Protein AF-A0A9D2H2H4-F1 (afdb_monomer_lite)

Radius of gyration: 23.32 Å; chains: 1; bounding box: 45×37×88 Å

Structure (mmCIF, N/CA/C/O backbone):
data_AF-A0A9D2H2H4-F1
#
_entry.id   AF-A0A9D2H2H4-F1
#
loop_
_atom_site.group_PDB
_atom_site.id
_atom_site.type_symbol
_atom_site.label_atom_id
_atom_site.label_alt_id
_atom_site.label_comp_id
_atom_site.label_asym_id
_atom_site.label_entity_id
_atom_site.label_seq_id
_atom_site.pdbx_PDB_ins_code
_atom_site.Cartn_x
_atom_site.Cartn_y
_atom_site.Cartn_z
_atom_site.occupancy
_atom_site.B_iso_or_equiv
_atom_site.auth_seq_id
_atom_site.auth_comp_id
_atom_site.auth_asym_id
_atom_site.auth_atom_id
_atom_site.pdbx_PDB_model_num
ATOM 1 N N . MET A 1 1 ? 6.102 -5.062 -62.167 1.00 60.44 1 MET A N 1
ATOM 2 C CA . MET A 1 1 ? 6.592 -3.908 -61.374 1.00 60.44 1 MET A CA 1
ATOM 3 C C . MET A 1 1 ? 5.919 -3.774 -60.006 1.00 60.44 1 MET A C 1
ATOM 5 O O . MET A 1 1 ? 6.646 -3.851 -59.028 1.00 60.44 1 MET A O 1
ATOM 9 N N . ARG A 1 2 ? 4.578 -3.700 -59.881 1.00 57.62 2 ARG A N 1
ATOM 10 C CA . ARG A 1 2 ? 3.873 -3.646 -58.569 1.00 57.62 2 ARG A CA 1
ATOM 11 C C . ARG A 1 2 ? 4.333 -4.699 -57.542 1.00 57.62 2 ARG A C 1
ATOM 13 O O . ARG A 1 2 ? 4.629 -4.348 -56.410 1.00 57.62 2 ARG A O 1
ATOM 20 N N . LYS A 1 3 ? 4.479 -5.969 -57.949 1.00 67.25 3 LYS A N 1
ATOM 21 C CA . LYS A 1 3 ? 4.964 -7.059 -57.071 1.00 67.25 3 LYS A CA 1
ATOM 22 C C . LYS A 1 3 ? 6.380 -6.845 -56.510 1.00 67.25 3 LYS A C 1
ATOM 24 O O . LYS A 1 3 ? 6.666 -7.346 -55.433 1.00 67.25 3 LYS A O 1
ATOM 29 N N . ILE A 1 4 ? 7.257 -6.148 -57.234 1.00 73.56 4 ILE A N 1
ATOM 30 C CA . ILE A 1 4 ? 8.638 -5.892 -56.791 1.00 73.56 4 ILE A CA 1
ATOM 31 C C . ILE A 1 4 ? 8.643 -4.732 -55.794 1.00 73.56 4 ILE A C 1
ATOM 33 O O . ILE A 1 4 ? 9.222 -4.864 -54.726 1.00 73.56 4 ILE A O 1
ATOM 37 N N . VAL A 1 5 ? 7.902 -3.658 -56.091 1.00 76.06 5 VAL A N 1
ATOM 38 C CA . VAL A 1 5 ? 7.749 -2.503 -55.191 1.00 76.06 5 VAL A CA 1
ATOM 39 C C . VAL A 1 5 ? 7.161 -2.925 -53.841 1.00 76.06 5 VAL A C 1
ATOM 41 O O . VAL A 1 5 ? 7.719 -2.578 -52.808 1.00 76.06 5 VAL A O 1
ATOM 44 N N . PHE A 1 6 ? 6.105 -3.748 -53.834 1.00 76.44 6 PHE A N 1
ATOM 45 C CA . PHE A 1 6 ? 5.544 -4.275 -52.584 1.00 76.44 6 PHE A CA 1
ATOM 46 C C . PHE A 1 6 ? 6.555 -5.120 -51.796 1.00 76.44 6 PHE A C 1
ATOM 48 O O . PHE A 1 6 ? 6.683 -4.927 -50.593 1.00 76.44 6 PHE A O 1
ATOM 55 N N . LYS A 1 7 ? 7.320 -6.006 -52.453 1.00 78.44 7 LYS A N 1
ATOM 56 C CA . LYS A 1 7 ? 8.355 -6.807 -51.774 1.00 78.44 7 LYS A CA 1
ATOM 57 C C . LYS A 1 7 ? 9.426 -5.933 -51.123 1.00 78.44 7 LYS A C 1
ATOM 59 O O . LYS A 1 7 ? 9.784 -6.185 -49.980 1.00 78.44 7 LYS A O 1
ATOM 64 N N . THR A 1 8 ? 9.906 -4.907 -51.821 1.00 82.81 8 THR A N 1
ATOM 65 C CA . THR A 1 8 ? 10.908 -3.988 -51.270 1.00 82.81 8 THR A CA 1
ATOM 66 C C . THR A 1 8 ? 10.349 -3.193 -50.092 1.00 82.81 8 THR A C 1
ATOM 68 O O . THR A 1 8 ? 11.018 -3.113 -49.072 1.00 82.81 8 THR A O 1
ATOM 71 N N . ILE A 1 9 ? 9.112 -2.684 -50.176 1.00 85.50 9 ILE A N 1
ATOM 72 C CA . ILE A 1 9 ? 8.464 -1.967 -49.062 1.00 85.50 9 ILE A CA 1
ATOM 73 C C . ILE A 1 9 ? 8.356 -2.861 -47.822 1.00 85.50 9 ILE A C 1
ATOM 75 O O . ILE A 1 9 ? 8.724 -2.425 -46.737 1.00 85.50 9 ILE A O 1
ATOM 79 N N . PHE A 1 10 ? 7.908 -4.113 -47.970 1.00 85.44 10 PHE A N 1
ATOM 80 C CA . PHE A 1 10 ? 7.795 -5.037 -46.837 1.00 85.44 10 PHE A CA 1
ATOM 81 C C . PHE A 1 10 ? 9.153 -5.400 -46.227 1.00 85.44 10 PHE A C 1
ATOM 83 O O . PHE A 1 10 ? 9.262 -5.473 -45.007 1.00 85.44 10 PHE A O 1
ATOM 90 N N . ILE A 1 11 ? 10.192 -5.588 -47.048 1.00 89.06 11 ILE A N 1
ATOM 91 C CA . ILE A 1 11 ? 11.549 -5.855 -46.549 1.00 89.06 11 ILE A CA 1
ATOM 92 C C . ILE A 1 11 ? 12.084 -4.639 -45.789 1.00 89.06 11 ILE A C 1
ATOM 94 O O . ILE A 1 11 ? 12.562 -4.789 -44.669 1.00 89.06 11 ILE A O 1
ATOM 98 N N . THR A 1 12 ? 11.970 -3.436 -46.357 1.00 88.56 12 THR A N 1
ATOM 99 C CA . THR A 1 12 ? 12.438 -2.209 -45.703 1.00 88.56 12 THR A CA 1
ATOM 100 C C . THR A 1 12 ? 11.675 -1.945 -44.408 1.00 88.56 12 THR A C 1
ATOM 102 O O . THR A 1 12 ? 12.303 -1.652 -43.396 1.00 88.56 12 THR A O 1
ATOM 105 N N . LEU A 1 13 ? 10.348 -2.111 -44.401 1.00 89.25 13 LEU A N 1
ATOM 106 C CA . LEU A 1 13 ? 9.536 -1.991 -43.189 1.00 89.25 13 LEU A CA 1
ATOM 107 C C . LEU A 1 13 ? 9.970 -3.011 -42.130 1.00 89.25 13 LEU A C 1
ATOM 109 O O . LEU A 1 13 ? 10.136 -2.642 -40.974 1.00 89.25 13 LEU A O 1
ATOM 113 N N . GLY A 1 14 ? 10.211 -4.264 -42.526 1.00 90.94 14 GLY A N 1
ATOM 114 C CA . GLY A 1 14 ? 10.696 -5.307 -41.624 1.00 90.94 14 GLY A CA 1
ATOM 115 C C . GLY A 1 14 ? 12.047 -4.963 -40.995 1.00 90.94 14 GLY A C 1
ATOM 116 O O . GLY A 1 14 ? 12.197 -5.068 -39.783 1.00 90.94 14 GLY A O 1
ATOM 117 N N . VAL A 1 15 ? 13.012 -4.488 -41.789 1.00 91.94 15 VAL A N 1
ATOM 118 C CA . VAL A 1 15 ? 14.329 -4.064 -41.278 1.00 91.94 15 VAL A CA 1
ATOM 119 C C . VAL A 1 15 ? 14.199 -2.874 -40.328 1.00 91.94 15 VAL A C 1
ATOM 121 O O . VAL A 1 15 ? 14.802 -2.886 -39.259 1.00 91.94 15 VAL A O 1
ATOM 124 N N . VAL A 1 16 ? 13.393 -1.867 -40.679 1.00 92.69 16 VAL A N 1
ATOM 125 C CA . VAL A 1 16 ? 13.149 -0.700 -39.815 1.00 92.69 16 VAL A CA 1
ATOM 126 C C . VAL A 1 16 ? 12.517 -1.126 -38.494 1.00 92.69 16 VAL A C 1
ATOM 128 O O . VAL A 1 16 ? 12.940 -0.658 -37.443 1.00 92.69 16 VAL A O 1
ATOM 131 N N . LEU A 1 17 ? 11.554 -2.043 -38.533 1.00 92.12 17 LEU A N 1
ATOM 132 C CA . LEU A 1 17 ? 10.874 -2.538 -37.342 1.00 92.12 17 LEU A CA 1
ATOM 133 C C . LEU A 1 17 ? 11.838 -3.329 -36.442 1.00 92.12 17 LEU A C 1
ATOM 135 O O . LEU A 1 17 ? 11.869 -3.097 -35.238 1.00 92.12 17 LEU A O 1
ATOM 139 N N . ILE A 1 18 ? 12.697 -4.179 -37.015 1.00 92.81 18 ILE A N 1
ATOM 140 C CA . ILE A 1 18 ? 13.748 -4.890 -36.264 1.00 92.81 18 ILE A CA 1
ATOM 141 C C . ILE A 1 18 ? 14.719 -3.903 -35.607 1.00 92.81 18 ILE A C 1
ATOM 143 O O . ILE A 1 18 ? 15.052 -4.063 -34.433 1.00 92.81 18 ILE A O 1
ATOM 147 N N . LEU A 1 19 ? 15.167 -2.878 -36.337 1.00 91.19 19 LEU A N 1
ATOM 148 C CA . LEU A 1 19 ? 16.062 -1.855 -35.794 1.00 91.19 19 LEU A CA 1
ATOM 149 C C . LEU A 1 19 ? 15.386 -1.044 -34.686 1.00 91.19 19 LEU A C 1
ATOM 151 O O . LEU A 1 19 ? 16.018 -0.782 -33.668 1.00 91.19 19 LEU A O 1
ATOM 155 N N . ALA A 1 20 ? 14.108 -0.698 -34.851 1.00 89.88 20 ALA A N 1
ATOM 156 C CA . ALA A 1 20 ? 13.334 0.015 -33.842 1.00 89.88 20 ALA A CA 1
ATOM 157 C C . ALA A 1 20 ? 13.177 -0.813 -32.558 1.00 89.88 20 ALA A C 1
ATOM 159 O O . ALA A 1 20 ? 13.456 -0.301 -31.478 1.00 89.88 20 ALA A O 1
ATOM 160 N N . ILE A 1 21 ? 12.823 -2.099 -32.665 1.00 89.88 21 ILE A N 1
ATOM 161 C CA . ILE A 1 21 ? 12.737 -3.007 -31.507 1.00 89.88 21 ILE A CA 1
ATOM 162 C C . ILE A 1 21 ? 14.107 -3.166 -30.841 1.00 89.88 21 ILE A C 1
ATOM 164 O O . ILE A 1 21 ? 14.205 -3.148 -29.618 1.00 89.88 21 ILE A O 1
ATOM 168 N N . SER A 1 22 ? 15.173 -3.286 -31.633 1.00 90.12 22 SER A N 1
ATOM 169 C CA . SER A 1 22 ? 16.535 -3.432 -31.107 1.00 90.12 22 SER A CA 1
ATOM 170 C C . SER A 1 22 ? 16.981 -2.178 -30.349 1.00 90.12 22 SER A C 1
ATOM 172 O O . SER A 1 22 ? 17.514 -2.279 -29.248 1.00 90.12 22 SER A O 1
ATOM 174 N N . ALA A 1 23 ? 16.723 -0.990 -30.906 1.00 88.25 23 ALA A N 1
ATOM 175 C CA . ALA A 1 23 ? 17.001 0.282 -30.247 1.00 88.25 23 ALA A CA 1
ATOM 176 C C . ALA A 1 23 ? 16.170 0.447 -28.967 1.00 88.25 23 ALA A C 1
ATOM 178 O O . ALA A 1 23 ? 16.717 0.840 -27.940 1.00 88.25 23 ALA A O 1
ATOM 179 N N . PHE A 1 24 ? 14.883 0.089 -29.009 1.00 87.12 24 PHE A N 1
ATOM 180 C CA . PHE A 1 24 ? 14.009 0.092 -27.839 1.00 87.12 24 PHE A CA 1
ATOM 181 C C . PHE A 1 24 ? 14.556 -0.822 -26.739 1.00 87.12 24 PHE A C 1
ATOM 183 O O . PHE A 1 24 ? 14.700 -0.383 -25.603 1.00 87.12 24 PHE A O 1
ATOM 190 N N . GLY A 1 25 ? 14.949 -2.054 -27.077 1.00 87.06 25 GLY A N 1
ATOM 191 C CA . GLY A 1 25 ? 15.547 -2.991 -26.126 1.00 87.06 25 GLY A CA 1
ATOM 192 C C . GLY A 1 25 ? 16.827 -2.448 -25.489 1.00 87.06 25 GLY A C 1
ATOM 193 O O . GLY A 1 25 ? 16.971 -2.490 -24.274 1.00 87.06 25 GLY A O 1
ATOM 194 N N . ILE A 1 26 ? 17.732 -1.862 -26.280 1.00 89.00 26 ILE A N 1
ATOM 195 C CA . ILE A 1 26 ? 18.964 -1.256 -25.749 1.00 89.00 26 ILE A CA 1
ATOM 196 C C . ILE A 1 26 ? 18.644 -0.092 -24.802 1.00 89.00 26 ILE A C 1
ATOM 198 O O . ILE A 1 26 ? 19.223 -0.016 -23.721 1.00 89.00 26 ILE A O 1
ATOM 202 N N . LEU A 1 27 ? 17.723 0.799 -25.181 1.00 86.75 27 LEU A N 1
ATOM 203 C CA . LEU A 1 27 ? 17.331 1.945 -24.353 1.00 86.75 27 LEU A CA 1
ATOM 204 C C . LEU A 1 27 ? 16.636 1.521 -23.056 1.00 86.75 27 LEU A C 1
ATOM 206 O O . LEU A 1 27 ? 16.878 2.141 -22.024 1.00 86.75 27 LEU A O 1
ATOM 210 N N . SER A 1 28 ? 15.855 0.440 -23.101 1.00 84.81 28 SER A N 1
ATOM 211 C CA . SER A 1 28 ? 15.201 -0.167 -21.932 1.00 84.81 28 SER A CA 1
ATOM 212 C C . SER A 1 28 ? 16.210 -0.492 -20.832 1.00 84.81 28 SER A C 1
ATOM 214 O O . SER A 1 28 ? 15.992 -0.146 -19.678 1.00 84.81 28 SER A O 1
ATOM 216 N N . PHE A 1 29 ? 17.356 -1.070 -21.202 1.00 83.50 29 PHE A N 1
ATOM 217 C CA . PHE A 1 29 ? 18.419 -1.402 -20.250 1.00 83.50 29 PHE A CA 1
ATOM 218 C C . PHE A 1 29 ? 19.354 -0.230 -19.936 1.00 83.50 29 PHE A C 1
ATOM 220 O O . PHE A 1 29 ? 19.800 -0.078 -18.802 1.00 83.50 29 PHE A O 1
ATOM 227 N N . ALA A 1 30 ? 19.709 0.578 -20.938 1.00 88.94 30 ALA A N 1
ATOM 228 C CA . ALA A 1 30 ? 20.746 1.598 -20.794 1.00 88.94 30 ALA A CA 1
ATOM 229 C C . ALA A 1 30 ? 20.239 2.906 -20.167 1.00 88.94 30 ALA A C 1
ATOM 231 O O . ALA A 1 30 ? 21.038 3.664 -19.618 1.00 88.94 30 ALA A O 1
ATOM 232 N N . ALA A 1 31 ? 18.941 3.196 -20.276 1.00 91.94 31 ALA A N 1
ATOM 233 C CA . ALA A 1 31 ? 18.353 4.454 -19.830 1.00 91.94 31 ALA A CA 1
ATOM 234 C C . ALA A 1 31 ? 16.932 4.271 -19.250 1.00 91.94 31 ALA A C 1
ATOM 236 O O . ALA A 1 31 ? 15.990 4.891 -19.757 1.00 91.94 31 ALA A O 1
ATOM 237 N N . PRO A 1 32 ? 16.756 3.477 -18.173 1.00 92.06 32 PRO A N 1
ATOM 238 C CA . PRO A 1 32 ? 15.435 3.213 -17.601 1.00 92.06 32 PRO A CA 1
ATOM 239 C C . PRO A 1 32 ? 14.715 4.497 -17.166 1.00 92.06 32 PRO A C 1
ATOM 241 O O . PRO A 1 32 ? 13.538 4.653 -17.474 1.00 92.06 32 PRO A O 1
ATOM 244 N N . LYS A 1 33 ? 15.420 5.502 -16.620 1.00 92.81 33 LYS A N 1
ATOM 245 C CA . LYS A 1 33 ? 14.841 6.837 -16.364 1.00 92.81 33 LYS A CA 1
ATOM 246 C C . LYS A 1 33 ? 14.189 7.484 -17.596 1.00 92.81 33 LYS A C 1
ATOM 248 O O . LYS A 1 33 ? 13.096 8.034 -17.501 1.00 92.81 33 LYS A O 1
ATOM 253 N N . ALA A 1 34 ? 14.849 7.443 -18.756 1.00 92.50 34 ALA A N 1
ATOM 254 C CA . ALA A 1 34 ? 14.299 8.031 -19.980 1.00 92.50 34 ALA A CA 1
ATOM 255 C C . ALA A 1 34 ? 13.078 7.242 -20.473 1.00 92.50 34 ALA A C 1
ATOM 257 O O . ALA A 1 34 ? 12.105 7.828 -20.946 1.00 92.50 34 ALA A O 1
ATOM 258 N N . MET A 1 35 ? 13.120 5.919 -20.322 1.00 93.25 35 MET A N 1
ATOM 259 C CA . MET A 1 35 ? 12.029 5.024 -20.693 1.00 93.25 35 MET A CA 1
ATOM 260 C C . MET A 1 35 ? 10.817 5.167 -19.774 1.00 93.25 35 MET A C 1
ATOM 262 O O . MET A 1 35 ? 9.694 5.156 -20.271 1.00 93.25 35 MET A O 1
ATOM 266 N N . MET A 1 36 ? 11.026 5.400 -18.478 1.00 94.38 36 MET A N 1
ATOM 267 C CA . MET A 1 36 ? 9.979 5.755 -17.519 1.00 94.38 36 MET A CA 1
ATOM 268 C C . MET A 1 36 ? 9.226 7.009 -17.983 1.00 94.38 36 MET A C 1
ATOM 270 O O . MET A 1 36 ? 8.017 6.963 -18.191 1.00 94.38 36 MET A O 1
ATOM 274 N N . SER A 1 37 ? 9.931 8.118 -18.241 1.00 92.81 37 SER A N 1
ATOM 275 C CA . SER A 1 37 ? 9.287 9.353 -18.717 1.00 92.81 37 SER A CA 1
ATOM 276 C C . SER A 1 37 ? 8.605 9.176 -20.074 1.00 92.81 37 SER A C 1
ATOM 278 O O . SER A 1 37 ? 7.510 9.691 -20.288 1.00 92.81 37 SER A O 1
ATOM 280 N N . PHE A 1 38 ? 9.227 8.434 -20.993 1.00 92.69 38 PHE A N 1
ATOM 281 C CA . PHE A 1 38 ? 8.650 8.163 -22.306 1.00 92.69 38 PHE A CA 1
ATOM 282 C C . PHE A 1 38 ? 7.350 7.359 -22.206 1.00 92.69 38 PHE A C 1
ATOM 284 O O . PHE A 1 38 ? 6.344 7.742 -22.794 1.00 92.69 38 PHE A O 1
ATOM 291 N N . THR A 1 39 ? 7.343 6.271 -21.440 1.00 93.06 39 THR A N 1
ATOM 292 C CA . THR A 1 39 ? 6.159 5.412 -21.283 1.00 93.06 39 THR A CA 1
ATOM 293 C C . THR A 1 39 ? 5.040 6.111 -20.520 1.00 93.06 39 THR A C 1
ATOM 295 O O . THR A 1 39 ? 3.896 6.042 -20.961 1.00 93.06 39 THR A O 1
ATOM 298 N N . SER A 1 40 ? 5.366 6.894 -19.490 1.00 92.00 40 SER A N 1
ATOM 299 C CA . SER A 1 40 ? 4.391 7.757 -18.812 1.00 92.00 40 SER A CA 1
ATOM 300 C C . SER A 1 40 ? 3.778 8.786 -19.773 1.00 92.00 40 SER A C 1
ATOM 302 O O . SER A 1 40 ? 2.564 8.945 -19.811 1.00 92.00 40 SER A O 1
ATOM 304 N N . SER A 1 41 ? 4.571 9.402 -20.662 1.00 94.06 41 SER A N 1
ATOM 305 C CA . SER A 1 41 ? 4.039 10.343 -21.668 1.00 94.06 41 SER A CA 1
ATOM 306 C C . SER A 1 41 ? 3.085 9.708 -22.691 1.00 94.06 41 SER A C 1
ATOM 308 O O . SER A 1 41 ? 2.335 10.414 -23.363 1.00 94.06 41 SER A O 1
ATOM 310 N N . LEU A 1 42 ? 3.122 8.379 -22.820 1.00 92.88 42 LEU A N 1
ATOM 311 C CA . LEU A 1 42 ? 2.230 7.600 -23.676 1.00 92.88 42 LEU A CA 1
ATOM 312 C C . LEU A 1 42 ? 1.003 7.057 -22.924 1.00 92.88 42 LEU A C 1
ATOM 314 O O . LEU A 1 42 ? 0.204 6.357 -23.544 1.00 92.88 42 LEU A O 1
ATOM 318 N N . GLY A 1 43 ? 0.859 7.348 -21.625 1.00 92.12 43 GLY A N 1
ATOM 319 C CA . GLY A 1 43 ? -0.181 6.776 -20.762 1.00 92.12 43 GLY A CA 1
ATOM 320 C C . GLY A 1 43 ? 0.006 5.279 -20.500 1.00 92.12 43 GLY A C 1
ATOM 321 O O . GLY A 1 43 ? -0.967 4.551 -20.343 1.00 92.12 43 GLY A O 1
ATOM 322 N N . LEU A 1 44 ? 1.249 4.787 -20.550 1.00 92.75 44 LEU A N 1
ATOM 323 C CA . LEU A 1 44 ? 1.595 3.393 -20.264 1.00 92.75 44 LEU A CA 1
ATOM 324 C C . LEU A 1 44 ? 2.115 3.277 -18.828 1.00 92.75 44 LEU A C 1
ATOM 326 O O . LEU A 1 44 ? 3.288 2.949 -18.613 1.00 92.75 44 LEU A O 1
ATOM 330 N N . ASP A 1 45 ? 1.256 3.579 -17.856 1.00 92.94 45 ASP A N 1
ATOM 331 C CA . ASP A 1 45 ? 1.656 3.781 -16.462 1.00 92.94 45 ASP A CA 1
ATOM 332 C C . ASP A 1 45 ? 2.259 2.524 -15.838 1.00 92.94 45 ASP A C 1
ATOM 334 O O . ASP A 1 45 ? 3.388 2.589 -15.350 1.00 92.94 45 ASP A O 1
ATOM 338 N N . ALA A 1 46 ? 1.638 1.351 -16.001 1.00 93.06 46 ALA A N 1
ATOM 339 C CA . ALA A 1 46 ? 2.207 0.079 -15.541 1.00 93.06 46 ALA A CA 1
ATOM 340 C C . ALA A 1 46 ? 3.654 -0.163 -16.027 1.00 93.06 46 ALA A C 1
ATOM 342 O O . ALA A 1 46 ? 4.505 -0.610 -15.255 1.00 93.06 46 ALA A O 1
ATOM 343 N N . ILE A 1 47 ? 3.956 0.159 -17.292 1.00 93.62 47 ILE A N 1
ATOM 344 C CA . ILE A 1 47 ? 5.307 0.001 -17.859 1.00 93.62 47 ILE A CA 1
ATOM 345 C C . ILE A 1 47 ? 6.247 1.090 -17.318 1.00 93.62 47 ILE A C 1
ATOM 347 O O . ILE A 1 47 ? 7.415 0.816 -17.039 1.00 93.62 47 ILE A O 1
ATOM 351 N N . SER A 1 48 ? 5.753 2.318 -17.142 1.00 95.94 48 SER A N 1
ATOM 352 C CA . SER A 1 48 ? 6.501 3.397 -16.488 1.00 95.94 48 SER A CA 1
ATOM 353 C C . SER A 1 48 ? 6.912 3.007 -15.067 1.00 95.94 48 SER A C 1
ATOM 355 O O . SER A 1 48 ? 8.070 3.207 -14.704 1.00 95.94 48 SER A O 1
ATOM 357 N N . GLY A 1 49 ? 6.017 2.389 -14.291 1.00 95.75 49 GLY A N 1
ATOM 358 C CA . GLY A 1 49 ? 6.323 1.857 -12.960 1.00 95.75 49 GLY A CA 1
ATOM 359 C C . GLY A 1 49 ? 7.423 0.792 -12.985 1.00 95.75 49 GLY A C 1
ATOM 360 O O . GLY A 1 49 ? 8.344 0.839 -12.174 1.00 95.75 49 GLY A O 1
ATOM 361 N N . ASP A 1 50 ? 7.404 -0.116 -13.965 1.00 96.44 50 ASP A N 1
ATOM 362 C CA . ASP A 1 50 ? 8.458 -1.129 -14.121 1.00 96.44 50 ASP A CA 1
ATOM 363 C C . ASP A 1 50 ? 9.823 -0.510 -14.481 1.00 96.44 50 ASP A C 1
ATOM 365 O O . ASP A 1 50 ? 10.865 -0.986 -14.021 1.00 96.44 50 ASP A O 1
ATOM 369 N N . TYR A 1 51 ? 9.851 0.567 -15.274 1.00 97.00 51 TYR A N 1
ATOM 370 C CA . TYR A 1 51 ? 11.089 1.308 -15.543 1.00 97.00 51 TYR A CA 1
ATOM 371 C C . TYR A 1 51 ? 11.562 2.141 -14.353 1.00 97.00 51 TYR A C 1
ATOM 373 O O . TYR A 1 51 ? 12.772 2.260 -14.160 1.00 97.00 51 TYR A O 1
ATOM 381 N N . ALA A 1 52 ? 10.646 2.686 -13.550 1.00 97.31 52 ALA A N 1
ATOM 382 C CA . ALA A 1 52 ? 10.988 3.326 -12.284 1.00 97.31 52 ALA A CA 1
ATOM 383 C C . ALA A 1 52 ? 11.668 2.311 -11.353 1.00 97.31 52 ALA A C 1
ATOM 385 O O . ALA A 1 52 ? 12.766 2.565 -10.867 1.00 97.31 52 ALA A O 1
ATOM 386 N N . TYR A 1 53 ? 11.111 1.103 -11.225 1.00 97.62 53 TYR A N 1
ATOM 387 C CA . TYR A 1 53 ? 11.723 0.047 -10.420 1.00 97.62 53 TYR A CA 1
ATOM 388 C C . TYR A 1 53 ? 13.117 -0.354 -10.933 1.00 97.62 53 TYR A C 1
ATOM 390 O O . TYR A 1 53 ? 14.065 -0.476 -10.160 1.00 97.62 53 TYR A O 1
ATOM 398 N N . GLN A 1 54 ? 13.293 -0.488 -12.252 1.00 96.25 54 GLN A N 1
ATOM 399 C CA . GLN A 1 54 ? 14.615 -0.743 -12.842 1.00 96.25 54 GLN A CA 1
ATOM 400 C C . GLN A 1 54 ? 15.613 0.390 -12.580 1.00 96.25 54 GLN A C 1
ATOM 402 O O . GLN A 1 54 ? 16.791 0.128 -12.330 1.00 96.25 54 GLN A O 1
ATOM 407 N N . GLU A 1 55 ? 15.165 1.644 -12.646 1.00 97.06 55 GLU A N 1
ATOM 408 C CA . GLU A 1 55 ? 16.003 2.797 -12.327 1.00 97.06 55 GLU A CA 1
ATOM 409 C C . GLU A 1 55 ? 16.394 2.796 -10.848 1.00 97.06 55 GLU A C 1
ATOM 411 O O . GLU A 1 55 ? 17.576 2.971 -10.567 1.00 97.06 55 GLU A O 1
ATOM 416 N N . TYR A 1 56 ? 15.468 2.499 -9.930 1.00 97.25 56 TYR A N 1
ATOM 417 C CA . TYR A 1 56 ? 15.773 2.304 -8.512 1.00 97.25 56 TYR A CA 1
ATOM 418 C C . TYR A 1 56 ? 16.845 1.227 -8.311 1.00 97.25 56 TYR A C 1
ATOM 420 O O . TYR A 1 56 ? 17.880 1.488 -7.705 1.00 97.25 56 TYR A O 1
ATOM 428 N N . ARG A 1 57 ? 16.675 0.040 -8.902 1.00 95.38 57 ARG A N 1
ATOM 429 C CA . ARG A 1 57 ? 17.656 -1.058 -8.802 1.00 95.38 57 ARG A CA 1
ATOM 430 C C . ARG A 1 57 ? 19.039 -0.676 -9.342 1.00 95.38 57 ARG A C 1
ATOM 432 O O . ARG A 1 57 ? 20.039 -1.289 -8.969 1.00 95.38 57 ARG A O 1
ATOM 439 N N . ARG A 1 58 ? 19.109 0.318 -10.234 1.00 94.06 58 ARG A N 1
ATOM 440 C CA . ARG A 1 58 ? 20.350 0.841 -10.820 1.00 94.06 58 ARG A CA 1
ATOM 441 C C . ARG A 1 58 ? 20.982 1.958 -9.985 1.00 94.06 58 ARG A C 1
ATOM 443 O O . ARG A 1 58 ? 22.208 2.031 -9.929 1.00 94.06 58 ARG A O 1
ATOM 450 N N . SER A 1 59 ? 20.183 2.862 -9.425 1.00 95.12 59 SER A N 1
ATOM 451 C CA . SER A 1 59 ? 20.644 4.093 -8.766 1.00 95.12 59 SER A CA 1
ATOM 452 C C . SER A 1 59 ? 20.636 4.017 -7.237 1.00 95.12 59 SER A C 1
ATOM 454 O O . SER A 1 59 ? 21.419 4.720 -6.603 1.00 95.12 59 SER A O 1
ATOM 456 N N . GLY A 1 60 ? 19.780 3.173 -6.660 1.00 95.00 60 GLY A N 1
ATOM 457 C CA . GLY A 1 60 ? 19.457 3.124 -5.233 1.00 95.00 60 GLY A CA 1
ATOM 458 C C . GLY A 1 60 ? 18.550 4.264 -4.758 1.00 95.00 60 GLY A C 1
ATOM 459 O O . GLY A 1 60 ? 18.355 4.414 -3.556 1.00 95.00 60 GLY A O 1
ATOM 460 N N . ASP A 1 61 ? 18.026 5.086 -5.668 1.00 96.31 61 ASP A N 1
ATOM 461 C CA . ASP A 1 61 ? 17.267 6.290 -5.327 1.00 96.31 61 ASP A CA 1
ATOM 462 C C . ASP A 1 61 ? 15.797 5.962 -5.010 1.00 96.31 61 ASP A C 1
ATOM 464 O O . ASP A 1 61 ? 15.032 5.537 -5.883 1.00 96.31 61 ASP A O 1
ATOM 468 N N . ILE A 1 62 ? 15.433 6.152 -3.737 1.00 97.50 62 ILE A N 1
ATOM 469 C CA . ILE A 1 62 ? 14.144 5.775 -3.146 1.00 97.50 62 ILE A CA 1
ATOM 470 C C . ILE A 1 62 ? 12.948 6.455 -3.824 1.00 97.50 62 ILE A C 1
ATOM 472 O O . ILE A 1 62 ? 11.867 5.873 -3.844 1.00 97.50 62 ILE A O 1
ATOM 476 N N . GLU A 1 63 ? 13.134 7.622 -4.455 1.00 95.75 63 GLU A N 1
ATOM 477 C CA . GLU A 1 63 ? 12.073 8.299 -5.216 1.00 95.75 63 GLU A CA 1
ATOM 478 C C . GLU A 1 63 ? 11.514 7.403 -6.329 1.00 95.75 63 GLU A C 1
ATOM 480 O O . GLU A 1 63 ? 10.302 7.347 -6.550 1.00 95.75 63 GLU A O 1
ATOM 485 N N . TYR A 1 64 ? 12.380 6.657 -7.022 1.00 97.44 64 TYR A N 1
ATOM 486 C CA . TYR A 1 64 ? 11.923 5.745 -8.070 1.00 97.44 64 TYR A CA 1
ATOM 487 C C . TYR A 1 64 ? 11.256 4.494 -7.500 1.00 97.44 64 TYR A C 1
ATOM 489 O O . TYR A 1 64 ? 10.374 3.944 -8.158 1.00 97.44 64 TYR A O 1
ATOM 497 N N . LEU A 1 65 ? 11.649 4.050 -6.303 1.00 98.31 65 LEU A N 1
ATOM 498 C CA . LEU A 1 65 ? 11.007 2.920 -5.633 1.00 98.31 65 LEU A CA 1
ATOM 499 C C . LEU A 1 65 ? 9.596 3.288 -5.175 1.00 98.31 65 LEU A C 1
ATOM 501 O O . LEU A 1 65 ? 8.657 2.565 -5.495 1.00 98.31 65 LEU A O 1
ATOM 505 N N . ALA A 1 66 ? 9.445 4.438 -4.512 1.00 96.88 66 ALA A N 1
ATOM 506 C CA . ALA A 1 66 ? 8.152 4.970 -4.097 1.00 96.88 66 ALA A CA 1
ATOM 507 C C . ALA A 1 66 ? 7.205 5.113 -5.295 1.00 96.88 66 ALA A C 1
ATOM 509 O O . ALA A 1 66 ? 6.131 4.518 -5.303 1.00 96.88 66 ALA A O 1
ATOM 510 N N . ARG A 1 67 ? 7.663 5.759 -6.376 1.00 95.75 67 ARG A N 1
ATOM 511 C CA . ARG A 1 67 ? 6.891 5.872 -7.622 1.00 95.75 67 ARG A CA 1
ATOM 512 C C . ARG A 1 67 ? 6.516 4.508 -8.210 1.00 95.75 67 ARG A C 1
ATOM 514 O O . ARG A 1 67 ? 5.409 4.329 -8.711 1.00 95.75 67 ARG A O 1
ATOM 521 N N . ALA A 1 68 ? 7.446 3.553 -8.224 1.00 97.69 68 ALA A N 1
ATOM 522 C CA . ALA A 1 68 ? 7.192 2.225 -8.776 1.00 97.69 68 ALA A CA 1
ATOM 523 C C . ALA A 1 68 ? 6.160 1.437 -7.960 1.00 97.69 68 ALA A C 1
ATOM 525 O O . ALA A 1 68 ? 5.391 0.667 -8.543 1.00 97.69 68 ALA A O 1
ATOM 526 N N . PHE A 1 69 ? 6.176 1.608 -6.639 1.00 98.19 69 PHE A N 1
ATOM 527 C CA . PHE A 1 69 ? 5.196 1.055 -5.715 1.00 98.19 69 PHE A CA 1
ATOM 528 C C . PHE A 1 69 ? 3.814 1.676 -5.943 1.00 98.19 69 PHE A C 1
ATOM 530 O O . PHE A 1 69 ? 2.873 0.941 -6.232 1.00 98.19 69 PHE A O 1
ATOM 537 N N . GLU A 1 70 ? 3.702 3.005 -5.912 1.00 95.88 70 GLU A N 1
ATOM 538 C CA . GLU A 1 70 ? 2.427 3.714 -6.086 1.00 95.88 70 GLU A CA 1
ATOM 539 C C . GLU A 1 70 ? 1.754 3.350 -7.409 1.00 95.88 70 GLU A C 1
ATOM 541 O O . GLU A 1 70 ? 0.586 2.973 -7.435 1.00 95.88 70 GLU A O 1
ATOM 546 N N . ILE A 1 71 ? 2.509 3.370 -8.513 1.00 96.19 71 ILE A N 1
ATOM 547 C CA . ILE A 1 71 ? 1.986 2.973 -9.825 1.00 96.19 71 ILE A CA 1
ATOM 548 C C . ILE A 1 71 ? 1.496 1.522 -9.803 1.00 96.19 71 ILE A C 1
ATOM 550 O O . ILE A 1 71 ? 0.454 1.222 -10.376 1.00 96.19 71 ILE A O 1
ATOM 554 N N . ALA A 1 72 ? 2.228 0.600 -9.170 1.00 97.69 72 ALA A N 1
ATOM 555 C CA . ALA A 1 72 ? 1.788 -0.791 -9.094 1.00 97.69 72 ALA A CA 1
ATOM 556 C C . ALA A 1 72 ? 0.495 -0.939 -8.279 1.00 97.69 72 ALA A C 1
ATOM 558 O O . ALA A 1 72 ? -0.374 -1.713 -8.681 1.00 97.69 72 ALA A O 1
ATOM 559 N N . ALA A 1 73 ? 0.362 -0.187 -7.183 1.00 96.31 73 ALA A N 1
ATOM 560 C CA . ALA A 1 73 ? -0.839 -0.172 -6.358 1.00 96.31 73 ALA A CA 1
ATOM 561 C C . ALA A 1 73 ? -2.046 0.378 -7.138 1.00 96.31 73 ALA A C 1
ATOM 563 O O . ALA A 1 73 ? -3.085 -0.276 -7.189 1.00 96.31 73 ALA A O 1
ATOM 564 N N . PHE A 1 74 ? -1.892 1.515 -7.825 1.00 94.12 74 PHE A N 1
ATOM 565 C CA . PHE A 1 74 ? -2.964 2.128 -8.620 1.00 94.12 74 PHE A CA 1
ATOM 566 C C . PHE A 1 74 ? -3.384 1.295 -9.836 1.00 94.12 74 PHE A C 1
ATOM 568 O O . PHE A 1 74 ? -4.562 1.251 -10.180 1.00 94.12 74 PHE A O 1
ATOM 575 N N . GLU A 1 75 ? -2.445 0.587 -10.463 1.00 95.00 75 GLU A N 1
ATOM 576 C CA . GLU A 1 75 ? -2.727 -0.318 -11.585 1.00 95.00 75 GLU A CA 1
ATOM 577 C C . GLU A 1 75 ? -3.287 -1.683 -11.132 1.00 95.00 75 GLU A C 1
ATOM 579 O O . GLU A 1 75 ? -3.500 -2.568 -11.964 1.00 95.00 75 GLU A O 1
ATOM 584 N N . GLY A 1 76 ? -3.493 -1.896 -9.824 1.00 93.94 76 GLY A N 1
ATOM 585 C CA . GLY A 1 76 ? -4.019 -3.149 -9.272 1.00 93.94 76 GLY A CA 1
ATOM 586 C C . GLY A 1 76 ? -3.079 -4.348 -9.440 1.00 93.94 76 GLY A C 1
ATOM 587 O O . GLY A 1 76 ? -3.526 -5.493 -9.509 1.00 93.94 76 GLY A O 1
ATOM 588 N N . ARG A 1 77 ? -1.765 -4.113 -9.550 1.00 97.12 77 ARG A N 1
ATOM 589 C CA . ARG A 1 77 ? -0.740 -5.159 -9.699 1.00 97.12 77 ARG A CA 1
ATOM 590 C C . ARG A 1 77 ? -0.229 -5.597 -8.327 1.00 97.12 77 ARG A C 1
ATOM 592 O O . ARG A 1 77 ? 0.929 -5.337 -8.003 1.00 97.12 77 ARG A O 1
ATOM 599 N N . SER A 1 78 ? -1.084 -6.259 -7.548 1.00 96.88 78 SER A N 1
ATOM 600 C CA . SER A 1 78 ? -0.847 -6.571 -6.129 1.00 96.88 78 SER A CA 1
ATOM 601 C C . SER A 1 78 ? 0.503 -7.232 -5.844 1.00 96.88 78 SER A C 1
ATOM 603 O O . SER A 1 78 ? 1.210 -6.744 -4.974 1.00 96.88 78 SER A O 1
ATOM 605 N N . ASP A 1 79 ? 0.923 -8.233 -6.628 1.00 97.81 79 ASP A N 1
ATOM 606 C CA . ASP A 1 79 ? 2.235 -8.889 -6.458 1.00 97.81 79 ASP A CA 1
ATOM 607 C C . ASP A 1 79 ? 3.400 -7.892 -6.532 1.00 97.81 79 ASP A C 1
ATOM 609 O O . ASP A 1 79 ? 4.276 -7.856 -5.671 1.00 97.81 79 ASP A O 1
ATOM 613 N N . ALA A 1 80 ? 3.391 -7.036 -7.559 1.00 98.12 80 ALA A N 1
ATOM 614 C CA . ALA A 1 80 ? 4.439 -6.043 -7.758 1.00 98.12 80 ALA A CA 1
ATOM 615 C C . ALA A 1 80 ? 4.351 -4.909 -6.729 1.00 98.12 80 ALA A C 1
ATOM 617 O O . ALA A 1 80 ? 5.377 -4.351 -6.349 1.00 98.12 80 ALA A O 1
ATOM 618 N N . ALA A 1 81 ? 3.142 -4.540 -6.305 1.00 98.50 81 ALA A N 1
ATOM 619 C CA . ALA A 1 81 ? 2.937 -3.528 -5.279 1.00 98.50 81 ALA A CA 1
ATOM 620 C C . ALA A 1 81 ? 3.444 -4.019 -3.916 1.00 98.50 81 ALA A C 1
ATOM 622 O O . ALA A 1 81 ? 4.175 -3.283 -3.264 1.00 98.50 81 ALA A O 1
ATOM 623 N N . ALA A 1 82 ? 3.130 -5.258 -3.532 1.00 98.56 82 ALA A N 1
ATOM 624 C CA . ALA A 1 82 ? 3.588 -5.883 -2.295 1.00 98.56 82 ALA A CA 1
ATOM 625 C C . ALA A 1 82 ? 5.120 -5.987 -2.249 1.00 98.56 82 ALA A C 1
ATOM 627 O O . ALA A 1 82 ? 5.729 -5.424 -1.345 1.00 98.56 82 ALA A O 1
ATOM 628 N N . GLU A 1 83 ? 5.750 -6.576 -3.276 1.00 98.44 83 GLU A N 1
ATOM 629 C CA . GLU A 1 83 ? 7.218 -6.709 -3.361 1.00 98.44 83 GLU A CA 1
ATOM 630 C C . GLU A 1 83 ? 7.923 -5.349 -3.222 1.00 98.44 83 GLU A C 1
ATOM 632 O O . GLU A 1 83 ? 8.886 -5.187 -2.470 1.00 98.44 83 GLU A O 1
ATOM 637 N N . ARG A 1 84 ? 7.432 -4.335 -3.943 1.00 98.44 84 ARG A N 1
ATOM 638 C CA . ARG A 1 84 ? 8.029 -2.992 -3.922 1.00 98.44 84 ARG A CA 1
ATOM 639 C C . ARG A 1 84 ? 7.755 -2.261 -2.619 1.00 98.44 84 ARG A C 1
ATOM 641 O O . ARG A 1 84 ? 8.595 -1.469 -2.204 1.00 98.44 84 ARG A O 1
ATOM 648 N N . PHE A 1 85 ? 6.596 -2.488 -2.007 1.00 98.62 85 PHE A N 1
ATOM 649 C CA . PHE A 1 85 ? 6.256 -1.906 -0.719 1.00 98.62 85 PHE A CA 1
ATOM 650 C C . PHE A 1 85 ? 7.160 -2.444 0.385 1.00 98.62 85 PHE A C 1
ATOM 652 O O . PHE A 1 85 ? 7.662 -1.651 1.172 1.00 98.62 85 PHE A O 1
ATOM 659 N N . GLU A 1 86 ? 7.417 -3.751 0.419 1.00 98.31 86 GLU A N 1
ATOM 660 C CA . GLU A 1 86 ? 8.347 -4.353 1.380 1.00 98.31 86 GLU A CA 1
ATOM 661 C C . GLU A 1 86 ? 9.745 -3.741 1.242 1.00 98.31 86 GLU A C 1
ATOM 663 O O . GLU A 1 86 ? 10.283 -3.207 2.212 1.00 98.31 86 GLU A O 1
ATOM 668 N N . GLU A 1 87 ? 10.295 -3.697 0.021 1.00 98.38 87 GLU A N 1
ATOM 669 C CA . GLU A 1 87 ? 11.611 -3.088 -0.232 1.00 98.38 87 GLU A CA 1
ATOM 670 C C . GLU A 1 87 ? 11.625 -1.584 0.107 1.00 98.38 87 GLU A C 1
ATOM 672 O O . GLU A 1 87 ? 12.646 -1.053 0.551 1.00 98.38 87 GLU A O 1
ATOM 677 N N . LEU A 1 88 ? 10.496 -0.886 -0.077 1.00 98.44 88 LEU A N 1
ATOM 678 C CA . LEU A 1 88 ? 10.347 0.528 0.269 1.00 98.44 88 LEU A CA 1
ATOM 679 C C . LEU A 1 88 ? 10.312 0.732 1.779 1.00 98.44 88 LEU A C 1
ATOM 681 O O . LEU A 1 88 ? 11.015 1.602 2.281 1.00 98.44 88 LEU A O 1
ATOM 685 N N . TYR A 1 89 ? 9.503 -0.048 2.486 1.00 98.12 89 TYR A N 1
ATOM 686 C CA . TYR A 1 89 ? 9.264 0.080 3.917 1.00 98.12 89 TYR A CA 1
ATOM 687 C C . TYR A 1 89 ? 10.492 -0.323 4.742 1.00 98.12 89 TYR A C 1
ATOM 689 O O . TYR A 1 89 ? 10.815 0.328 5.736 1.00 98.12 89 TYR A O 1
ATOM 697 N N . GLU A 1 90 ? 11.218 -1.354 4.302 1.00 97.62 90 GLU A N 1
ATOM 698 C CA . GLU A 1 90 ? 12.472 -1.801 4.919 1.00 97.62 90 GLU A CA 1
ATOM 699 C C . GLU A 1 90 ? 13.662 -0.880 4.609 1.00 97.62 90 GLU A C 1
ATOM 701 O O . GLU A 1 90 ? 14.724 -0.993 5.230 1.00 97.62 90 GLU A O 1
ATOM 706 N N . ASN A 1 91 ? 13.510 0.050 3.662 1.00 97.56 91 ASN A N 1
ATOM 707 C CA . ASN A 1 91 ? 14.566 0.983 3.310 1.00 97.56 91 ASN A CA 1
ATOM 708 C C . ASN A 1 91 ? 14.885 1.923 4.483 1.00 97.56 91 ASN A C 1
ATOM 710 O O . ASN A 1 91 ? 14.013 2.628 4.989 1.00 97.56 91 ASN A O 1
ATOM 714 N N . GLU A 1 92 ? 16.163 2.026 4.862 1.00 95.62 92 GLU A N 1
ATOM 715 C CA . GLU A 1 92 ? 16.606 2.918 5.948 1.00 95.62 92 GLU A CA 1
ATOM 716 C C . GLU A 1 92 ? 16.208 4.390 5.717 1.00 95.62 92 GLU A C 1
ATOM 718 O O . GLU A 1 92 ? 15.993 5.137 6.672 1.00 95.62 92 GLU A O 1
ATOM 723 N N . GLY A 1 93 ? 16.078 4.809 4.452 1.00 96.19 93 GLY A N 1
ATOM 724 C CA . GLY A 1 93 ? 15.660 6.152 4.059 1.00 96.19 93 GLY A CA 1
ATOM 725 C C . GLY A 1 93 ? 14.147 6.383 4.052 1.00 96.19 93 GLY A C 1
ATOM 726 O O . GLY A 1 93 ? 13.730 7.520 3.852 1.00 96.19 93 GLY A O 1
ATOM 727 N N . PHE A 1 94 ? 13.313 5.361 4.278 1.00 97.38 94 PHE A N 1
ATOM 728 C CA . PHE A 1 94 ? 11.855 5.459 4.145 1.00 97.38 94 PHE A CA 1
ATOM 729 C C . PHE A 1 94 ? 11.241 6.529 5.050 1.00 97.38 94 PHE A C 1
ATOM 731 O O . PHE A 1 94 ? 10.451 7.358 4.599 1.00 97.38 94 PHE A O 1
ATOM 738 N N . SER A 1 95 ? 11.638 6.550 6.326 1.00 95.94 95 SER A N 1
ATOM 739 C CA . SER A 1 95 ? 11.105 7.512 7.299 1.00 95.94 95 SER A CA 1
ATOM 740 C C . SER A 1 95 ? 11.423 8.956 6.909 1.00 95.94 95 SER A C 1
ATOM 742 O O . SER A 1 95 ? 10.564 9.833 7.010 1.00 95.94 95 SER A O 1
ATOM 744 N N . ASP A 1 96 ? 12.650 9.206 6.453 1.00 96.94 96 ASP A N 1
ATOM 745 C CA . ASP A 1 96 ? 13.089 10.540 6.047 1.00 96.94 96 ASP A CA 1
ATOM 746 C C . ASP A 1 96 ? 12.476 10.946 4.706 1.00 96.94 96 ASP A C 1
ATOM 748 O O . ASP A 1 96 ? 12.082 12.099 4.541 1.00 96.94 96 ASP A O 1
ATOM 752 N N . TYR A 1 97 ? 12.313 9.991 3.789 1.00 96.25 97 TYR A N 1
ATOM 753 C CA . TYR A 1 97 ? 11.605 10.196 2.534 1.00 96.25 97 TYR A CA 1
ATOM 754 C C . TYR A 1 97 ? 10.153 10.618 2.767 1.00 96.25 97 TYR A C 1
ATOM 756 O O . TYR A 1 97 ? 9.737 11.643 2.234 1.00 96.25 97 TYR A O 1
ATOM 764 N N . CYS A 1 98 ? 9.406 9.900 3.614 1.00 95.19 98 CYS A N 1
ATOM 765 C CA . CYS A 1 98 ? 8.015 10.242 3.923 1.00 95.19 98 CYS A CA 1
ATOM 766 C 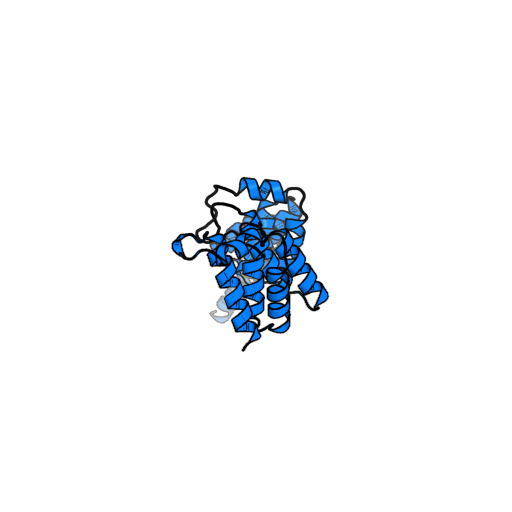C . CYS A 1 98 ? 7.891 11.661 4.490 1.00 95.19 98 CYS A C 1
ATOM 768 O O . CYS A 1 98 ? 7.051 12.433 4.044 1.00 95.19 98 CYS A O 1
ATOM 770 N N . LYS A 1 99 ? 8.772 12.042 5.425 1.00 94.69 99 LYS A N 1
ATOM 771 C CA . LYS A 1 99 ? 8.786 13.405 5.985 1.00 94.69 99 LYS A CA 1
ATOM 772 C C . LYS A 1 99 ? 9.124 14.470 4.947 1.00 94.69 99 LYS A C 1
ATOM 774 O O . LYS A 1 99 ? 8.686 15.604 5.087 1.00 94.69 99 LYS A O 1
ATOM 779 N N . ALA A 1 100 ? 9.951 14.140 3.955 1.00 94.56 100 ALA A N 1
ATOM 780 C CA . ALA A 1 100 ? 10.292 15.058 2.875 1.00 94.56 100 ALA A CA 1
ATOM 781 C C . ALA A 1 100 ? 9.133 15.261 1.885 1.00 94.56 100 ALA A C 1
ATOM 783 O O . ALA A 1 100 ? 9.108 16.286 1.209 1.00 94.56 100 ALA A O 1
ATOM 784 N N . GLN A 1 101 ? 8.202 14.304 1.811 1.00 92.50 101 GLN A N 1
ATOM 785 C CA . GLN A 1 101 ? 6.985 14.398 1.004 1.00 92.50 101 GLN A CA 1
ATOM 786 C C . GLN A 1 101 ? 5.871 15.199 1.692 1.00 92.50 101 GLN A C 1
ATOM 788 O O . GLN A 1 101 ? 5.041 15.795 1.010 1.00 92.50 101 GLN A O 1
ATOM 793 N N . ASP A 1 102 ? 5.866 15.267 3.025 1.00 90.56 102 ASP A N 1
ATOM 794 C CA . ASP A 1 102 ? 4.894 16.080 3.756 1.00 90.56 102 ASP A CA 1
ATOM 795 C C . ASP A 1 102 ? 5.034 17.574 3.390 1.00 90.56 102 ASP A C 1
ATOM 797 O O . ASP A 1 102 ? 6.102 18.183 3.500 1.00 90.56 102 ASP A O 1
ATOM 801 N N . GLY A 1 103 ? 3.928 18.183 2.966 1.00 84.19 103 GLY A N 1
ATOM 802 C CA . GLY A 1 103 ? 3.835 19.563 2.489 1.00 84.19 103 GLY A CA 1
ATOM 803 C C . GLY A 1 103 ? 4.182 19.756 1.009 1.00 84.19 103 GLY A C 1
ATOM 804 O O . GLY A 1 103 ? 4.273 20.902 0.560 1.00 84.19 103 GLY A O 1
ATOM 805 N N . VAL A 1 104 ? 4.395 18.673 0.254 1.00 88.25 104 VAL A N 1
ATOM 806 C CA . VAL A 1 104 ? 4.658 18.701 -1.190 1.00 88.25 104 VAL A CA 1
ATOM 807 C C . VAL A 1 104 ? 3.388 18.335 -1.962 1.00 88.25 104 VAL A C 1
ATOM 809 O O . VAL A 1 104 ? 2.690 17.385 -1.626 1.00 88.25 104 VAL A O 1
ATOM 812 N N . GLU A 1 105 ? 3.094 19.075 -3.033 1.00 84.94 105 GLU A N 1
ATOM 813 C CA . GLU A 1 105 ? 2.014 18.736 -3.966 1.00 84.94 105 GLU A CA 1
ATOM 814 C C . GLU A 1 105 ? 2.478 17.597 -4.892 1.00 84.94 105 GLU A C 1
ATOM 816 O O . GLU A 1 105 ? 3.295 17.809 -5.793 1.00 84.94 105 GLU A O 1
ATOM 821 N N . LEU A 1 106 ? 1.991 16.378 -4.636 1.00 79.69 106 LEU A N 1
ATOM 822 C CA . LEU A 1 106 ? 2.412 15.152 -5.333 1.00 79.69 106 LEU A CA 1
ATOM 823 C C . LEU A 1 106 ? 1.384 14.624 -6.345 1.00 79.69 106 LEU A C 1
ATOM 825 O O . LEU A 1 106 ? 1.715 13.786 -7.182 1.00 79.69 106 LEU A O 1
ATOM 829 N N . GLY A 1 107 ? 0.161 15.149 -6.312 1.00 78.31 107 GLY A N 1
ATOM 830 C CA . GLY A 1 107 ? -0.947 14.773 -7.186 1.00 78.31 107 GLY A CA 1
ATOM 831 C C . GLY A 1 107 ? -2.287 15.014 -6.496 1.00 78.31 107 GLY A C 1
ATOM 832 O O . GLY A 1 107 ? -2.321 15.218 -5.288 1.00 78.31 107 GLY A O 1
ATOM 833 N N . GLU A 1 108 ? -3.387 14.987 -7.252 1.00 73.94 108 GLU A N 1
ATOM 834 C CA . GLU A 1 108 ? -4.732 15.198 -6.684 1.00 73.94 108 GLU A CA 1
ATOM 835 C C . GLU A 1 108 ? -5.147 14.073 -5.715 1.00 73.94 108 GLU A C 1
ATOM 837 O O . GLU A 1 108 ? -5.886 14.327 -4.768 1.00 73.94 108 GLU A O 1
ATOM 842 N N . ASP A 1 109 ? -4.627 12.856 -5.915 1.00 75.94 109 ASP A N 1
ATOM 843 C CA . ASP A 1 109 ? -4.980 11.662 -5.133 1.00 75.94 109 ASP A CA 1
ATOM 844 C C . ASP A 1 109 ? -3.975 11.329 -4.011 1.00 75.94 109 ASP A C 1
ATOM 846 O O . ASP A 1 109 ? -4.146 10.340 -3.297 1.00 75.94 109 ASP A O 1
ATOM 850 N N . ILE A 1 110 ? -2.918 12.135 -3.844 1.00 80.56 110 ILE A N 1
ATOM 851 C CA . ILE A 1 110 ? -1.887 11.937 -2.814 1.00 80.56 110 ILE A CA 1
ATOM 852 C C . ILE A 1 110 ? -2.062 13.018 -1.745 1.00 80.56 110 ILE A C 1
ATOM 854 O O . ILE A 1 110 ? -2.057 14.205 -2.079 1.00 80.56 110 ILE A O 1
ATOM 858 N N . PRO A 1 111 ? -2.213 12.654 -0.459 1.00 80.31 111 PRO A N 1
ATOM 859 C CA . PRO A 1 111 ? -2.444 13.646 0.577 1.00 80.31 111 PRO A CA 1
ATOM 860 C C . PRO A 1 111 ? -1.225 14.553 0.752 1.00 80.31 111 PRO A C 1
ATOM 862 O O . PRO A 1 111 ? -0.087 14.092 0.806 1.00 80.31 111 PRO A O 1
ATOM 865 N N . GLU A 1 112 ? -1.482 15.853 0.920 1.00 81.31 112 GLU A N 1
ATOM 866 C CA . GLU A 1 112 ? -0.434 16.855 1.158 1.00 81.31 112 GLU A CA 1
ATOM 867 C C . GLU A 1 112 ? 0.326 16.623 2.471 1.00 81.31 112 GLU A C 1
ATOM 869 O O . GLU A 1 112 ? 1.416 17.151 2.650 1.00 81.31 112 GLU A O 1
ATOM 874 N N . ASN A 1 113 ? -0.246 15.886 3.424 1.00 83.88 113 ASN A N 1
ATOM 875 C CA . ASN A 1 113 ? 0.370 15.607 4.716 1.00 83.88 113 ASN A CA 1
ATOM 876 C C . ASN A 1 113 ? 0.205 14.133 5.076 1.00 83.88 113 ASN A C 1
ATOM 878 O O . ASN A 1 113 ? -0.787 13.504 4.714 1.00 83.88 113 ASN A O 1
ATOM 882 N N . ASN A 1 114 ? 1.134 13.632 5.888 1.00 88.50 114 ASN A N 1
ATOM 883 C CA . ASN A 1 114 ? 1.148 12.270 6.399 1.00 88.50 114 ASN A CA 1
ATOM 884 C C . ASN A 1 114 ? 1.296 11.216 5.291 1.00 88.50 114 ASN A C 1
ATOM 886 O O . ASN A 1 114 ? 0.593 10.201 5.254 1.00 88.50 114 ASN A O 1
ATOM 890 N N . TYR A 1 115 ? 2.269 11.444 4.406 1.00 93.12 115 TYR A N 1
ATOM 891 C CA . TYR A 1 115 ? 2.590 10.539 3.304 1.00 93.12 115 TYR A CA 1
ATOM 892 C C . TYR A 1 115 ? 2.871 9.111 3.793 1.00 93.12 115 TYR A C 1
ATOM 894 O O . TYR A 1 115 ? 2.528 8.142 3.121 1.00 93.12 115 TYR A O 1
ATOM 902 N N . ARG A 1 116 ? 3.449 8.956 4.994 1.00 95.19 116 ARG A N 1
ATOM 903 C CA . ARG A 1 116 ? 3.709 7.633 5.578 1.00 95.19 116 ARG A CA 1
ATOM 904 C C . ARG A 1 116 ? 2.426 6.820 5.750 1.00 95.19 116 ARG A C 1
ATOM 906 O O . ARG A 1 116 ? 2.397 5.666 5.340 1.00 95.19 116 ARG A O 1
ATOM 913 N N . SER A 1 117 ? 1.385 7.409 6.339 1.00 94.56 117 SER A N 1
ATOM 914 C CA . SER A 1 117 ? 0.105 6.724 6.566 1.00 94.56 117 SER A CA 1
ATOM 915 C C . SER A 1 117 ? -0.543 6.324 5.239 1.00 94.56 117 SER A C 1
ATOM 917 O O . SER A 1 117 ? -0.983 5.187 5.081 1.00 94.56 117 SER A O 1
ATOM 919 N N . TYR A 1 118 ? -0.461 7.204 4.238 1.00 94.12 118 TYR A N 1
ATOM 920 C CA . TYR A 1 118 ? -0.886 6.926 2.866 1.00 94.12 118 TYR A CA 1
ATOM 921 C C . TYR A 1 118 ? -0.119 5.762 2.212 1.00 94.12 118 TYR A C 1
ATOM 923 O O . TYR A 1 118 ? -0.735 4.812 1.726 1.00 94.12 118 TYR A O 1
ATOM 931 N N . ALA A 1 119 ? 1.216 5.778 2.247 1.00 96.19 119 ALA A N 1
ATOM 932 C CA . ALA A 1 119 ? 2.030 4.713 1.666 1.00 96.19 119 ALA A CA 1
ATOM 933 C C . ALA A 1 119 ? 1.783 3.370 2.373 1.00 96.19 119 ALA A C 1
ATOM 935 O O . ALA A 1 119 ? 1.595 2.347 1.717 1.00 96.19 119 ALA A O 1
ATOM 936 N N . CYS A 1 120 ? 1.710 3.374 3.707 1.00 97.94 120 CYS A N 1
ATOM 937 C CA . CYS A 1 120 ? 1.393 2.185 4.496 1.00 97.94 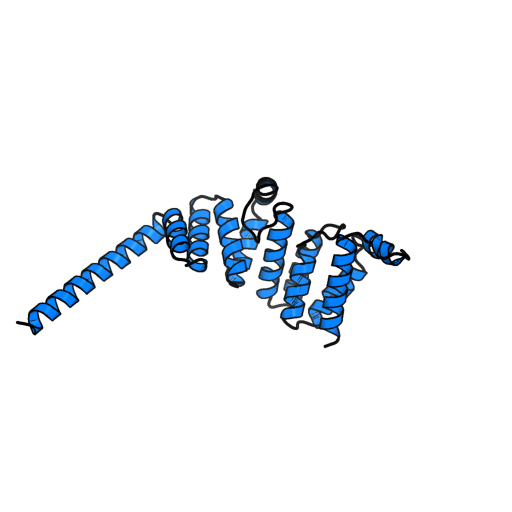120 CYS A CA 1
ATOM 938 C C . CYS A 1 120 ? -0.046 1.692 4.261 1.00 97.94 120 CYS A C 1
ATOM 940 O O . CYS A 1 120 ? -0.298 0.497 4.386 1.00 97.94 120 CYS A O 1
ATOM 942 N N . SER A 1 121 ? -0.980 2.571 3.889 1.00 96.88 121 SER A N 1
ATOM 943 C CA . SER A 1 121 ? -2.343 2.205 3.487 1.00 96.88 121 SER A CA 1
ATOM 944 C C . SER A 1 121 ? -2.384 1.424 2.189 1.00 96.88 121 SER A C 1
ATOM 946 O O . SER A 1 121 ? -2.961 0.338 2.145 1.00 96.88 121 SER A O 1
ATOM 948 N N . LEU A 1 122 ? -1.723 1.940 1.152 1.00 97.00 122 LEU A N 1
ATOM 949 C CA . LEU A 1 122 ? -1.568 1.222 -0.111 1.00 97.00 122 LEU A CA 1
ATOM 950 C C . LEU A 1 122 ? -0.820 -0.103 0.100 1.00 97.00 122 LEU A C 1
ATOM 952 O O . LEU A 1 122 ? -1.200 -1.128 -0.466 1.00 97.00 122 LEU A O 1
ATOM 956 N N . GLY A 1 123 ? 0.201 -0.091 0.962 1.00 98.12 123 GLY A N 1
ATOM 957 C CA . GLY A 1 123 ? 0.991 -1.264 1.318 1.00 98.12 123 GLY A CA 1
ATOM 958 C C . GLY A 1 123 ? 0.161 -2.342 2.006 1.00 98.12 123 GLY A C 1
ATOM 959 O O . GLY A 1 123 ? 0.196 -3.493 1.585 1.00 98.12 123 GLY A O 1
ATOM 960 N N . ALA A 1 124 ? -0.647 -1.980 3.006 1.00 98.44 124 ALA A N 1
ATOM 961 C CA . ALA A 1 124 ? -1.522 -2.922 3.704 1.00 98.44 124 ALA A CA 1
ATOM 962 C C . ALA A 1 124 ? -2.517 -3.599 2.749 1.00 98.44 124 ALA A C 1
ATOM 964 O O . ALA A 1 124 ? -2.691 -4.815 2.812 1.00 98.44 124 ALA A O 1
ATOM 965 N N . SER A 1 125 ? -3.123 -2.840 1.831 1.00 98.06 125 SER A N 1
ATOM 966 C CA . SER A 1 125 ? -4.027 -3.397 0.818 1.00 98.06 125 SER A CA 1
ATOM 967 C C . SER A 1 125 ? -3.305 -4.334 -0.156 1.00 98.06 125 SER A C 1
ATOM 969 O O . SER A 1 125 ? -3.814 -5.411 -0.460 1.00 98.06 125 SER A O 1
ATOM 971 N N . ALA A 1 126 ? -2.109 -3.957 -0.622 1.00 98.31 126 ALA A N 1
ATOM 972 C CA . ALA A 1 126 ? -1.311 -4.785 -1.525 1.00 98.31 126 ALA A CA 1
ATOM 973 C C . ALA A 1 126 ? -0.853 -6.092 -0.861 1.00 98.31 126 ALA A C 1
ATOM 975 O O . ALA A 1 126 ? -1.018 -7.158 -1.448 1.00 98.31 126 ALA A O 1
ATOM 976 N N . LEU A 1 127 ? -0.337 -6.014 0.371 1.00 98.62 127 LEU A N 1
ATOM 977 C CA . LEU A 1 127 ? 0.093 -7.174 1.153 1.00 98.62 127 LEU A CA 1
ATOM 978 C C . LEU A 1 127 ? -1.077 -8.116 1.460 1.00 98.62 127 LEU A C 1
ATOM 980 O O . LEU A 1 127 ? -0.938 -9.328 1.345 1.00 98.62 127 LEU A O 1
ATOM 984 N N . TYR A 1 128 ? -2.253 -7.576 1.797 1.00 98.56 128 TYR A N 1
ATOM 985 C CA . TYR A 1 128 ? -3.454 -8.390 1.990 1.00 98.56 128 TYR A CA 1
ATOM 986 C C . TYR A 1 128 ? -3.855 -9.136 0.714 1.00 98.56 128 TYR A C 1
ATOM 988 O O . TYR A 1 128 ? -4.172 -10.321 0.769 1.00 98.56 128 TYR A O 1
ATOM 996 N N . ALA A 1 129 ? -3.812 -8.464 -0.439 1.00 98.06 129 ALA A N 1
ATOM 997 C CA . ALA A 1 129 ? -4.220 -9.052 -1.710 1.00 98.06 129 ALA A CA 1
ATOM 998 C C . ALA A 1 129 ? -3.331 -10.224 -2.168 1.00 98.06 129 ALA A C 1
ATOM 1000 O O . ALA A 1 129 ? -3.780 -11.027 -2.987 1.00 98.06 129 ALA A O 1
ATOM 1001 N N . VAL A 1 130 ? -2.097 -10.320 -1.663 1.00 98.06 130 VAL A N 1
ATOM 1002 C CA . VAL A 1 130 ? -1.160 -11.417 -1.967 1.00 98.06 130 VAL A CA 1
ATOM 1003 C C . VAL A 1 130 ? -1.050 -12.450 -0.841 1.00 98.06 130 VAL A C 1
ATOM 1005 O O . VAL A 1 130 ? -0.407 -13.477 -1.032 1.00 98.06 130 VAL A O 1
ATOM 1008 N N . ALA A 1 131 ? -1.667 -12.205 0.319 1.00 97.88 131 ALA A N 1
ATOM 1009 C CA . ALA A 1 131 ? -1.638 -13.130 1.446 1.00 97.88 131 ALA A CA 1
ATOM 1010 C C . ALA A 1 131 ? -2.460 -14.393 1.136 1.00 97.88 131 ALA A C 1
ATOM 1012 O O . ALA A 1 131 ? -3.666 -14.328 0.877 1.00 97.88 131 ALA A O 1
ATOM 1013 N N . GLU A 1 132 ? -1.823 -15.562 1.201 1.00 95.94 132 GLU A N 1
ATOM 1014 C CA . GLU A 1 132 ? -2.451 -16.852 0.896 1.00 95.94 132 GLU A CA 1
ATOM 1015 C C . GLU A 1 132 ? -2.999 -17.540 2.154 1.00 95.94 132 GLU A C 1
ATOM 1017 O O . GLU A 1 132 ? -3.902 -18.380 2.072 1.00 95.94 132 GLU A O 1
ATOM 1022 N N . THR A 1 133 ? -2.461 -17.194 3.325 1.00 97.06 133 THR A N 1
ATOM 1023 C CA . THR A 1 133 ? -2.759 -17.847 4.604 1.00 97.06 133 THR A CA 1
ATOM 1024 C C . THR A 1 133 ? -3.332 -16.886 5.645 1.00 97.06 133 THR A C 1
ATOM 1026 O O . THR A 1 133 ? -3.100 -15.679 5.613 1.00 97.06 133 THR A O 1
ATOM 1029 N N . ASP A 1 134 ? -4.068 -17.432 6.618 1.00 95.88 134 ASP A N 1
ATOM 1030 C CA . ASP A 1 134 ? -4.603 -16.648 7.741 1.00 95.88 134 ASP A CA 1
ATOM 1031 C C . ASP A 1 134 ? -3.487 -16.023 8.599 1.00 95.88 134 ASP A C 1
ATOM 1033 O O . ASP A 1 134 ? -3.665 -14.930 9.139 1.00 95.88 134 ASP A O 1
ATOM 1037 N N . ASP A 1 135 ? -2.334 -16.695 8.698 1.00 97.00 135 ASP A N 1
ATOM 1038 C CA . ASP A 1 135 ? -1.165 -16.190 9.422 1.00 97.00 135 ASP A CA 1
ATOM 1039 C C . ASP A 1 135 ? -0.579 -14.954 8.717 1.00 97.00 135 ASP A C 1
ATOM 1041 O O . ASP A 1 135 ? -0.382 -13.927 9.363 1.00 97.00 135 ASP A O 1
ATOM 1045 N N . GLU A 1 136 ? -0.404 -14.995 7.391 1.00 97.81 136 GLU A N 1
ATOM 1046 C CA . GLU A 1 136 ? 0.044 -13.835 6.600 1.00 97.81 136 GLU A CA 1
ATOM 1047 C C . GLU A 1 136 ? -0.951 -12.673 6.707 1.00 97.81 136 GLU A C 1
ATOM 1049 O O . GLU A 1 136 ? -0.561 -11.534 6.959 1.00 97.81 136 GLU A O 1
ATOM 1054 N N . LYS A 1 137 ? -2.260 -12.939 6.619 1.00 98.00 137 LYS A N 1
ATOM 1055 C CA . LYS A 1 137 ? -3.285 -11.900 6.822 1.00 98.00 137 LYS A CA 1
ATOM 1056 C C . LYS A 1 137 ? -3.189 -11.268 8.214 1.00 98.00 137 LYS A C 1
ATOM 1058 O O . LYS A 1 137 ? -3.354 -10.055 8.363 1.00 98.00 137 LYS A O 1
ATOM 1063 N N . LEU A 1 138 ? -2.901 -12.061 9.246 1.00 97.19 138 LEU A N 1
ATOM 1064 C CA . LEU A 1 138 ? -2.711 -11.555 10.604 1.00 97.19 138 LEU A CA 1
ATOM 1065 C C . LEU A 1 138 ? -1.426 -10.722 10.744 1.00 97.19 138 LEU A C 1
ATOM 1067 O O . LEU A 1 138 ? -1.415 -9.740 11.496 1.00 97.19 138 LEU A O 1
ATOM 1071 N N . GLU A 1 139 ? -0.364 -11.062 10.015 1.00 97.94 139 GLU A N 1
ATOM 1072 C CA . GLU A 1 139 ? 0.844 -10.237 9.911 1.00 97.94 139 GLU A CA 1
ATOM 1073 C C . GLU A 1 139 ? 0.526 -8.883 9.267 1.00 97.94 139 GLU A C 1
ATOM 1075 O O . GLU A 1 139 ? 0.888 -7.848 9.833 1.00 97.94 139 GLU A O 1
ATOM 1080 N N . VAL A 1 140 ? -0.259 -8.861 8.182 1.00 98.38 140 VAL A N 1
ATOM 1081 C CA . VAL A 1 140 ? -0.726 -7.616 7.545 1.00 98.38 140 VAL A CA 1
ATOM 1082 C C . VAL A 1 140 ? -1.580 -6.783 8.501 1.00 98.38 140 VAL A C 1
ATOM 1084 O O . VAL A 1 140 ? -1.373 -5.574 8.614 1.00 98.38 140 VAL A O 1
ATOM 1087 N N . TYR A 1 141 ? -2.494 -7.408 9.252 1.00 98.12 141 TYR A N 1
ATOM 1088 C CA . TYR A 1 141 ? -3.249 -6.717 10.302 1.00 98.12 141 TYR A CA 1
ATOM 1089 C C . TYR A 1 141 ? -2.323 -6.109 11.359 1.00 98.12 141 TYR A C 1
ATOM 1091 O O . TYR A 1 141 ? -2.501 -4.957 11.752 1.00 98.12 141 TYR A O 1
ATOM 1099 N N . THR A 1 142 ? -1.326 -6.864 11.820 1.00 97.75 142 THR A N 1
ATOM 1100 C CA . THR A 1 142 ? -0.375 -6.406 12.842 1.00 97.75 142 THR A CA 1
ATOM 1101 C C . THR A 1 142 ? 0.451 -5.227 12.334 1.00 97.75 142 THR A C 1
ATOM 1103 O O . THR A 1 142 ? 0.624 -4.241 13.055 1.00 97.75 142 THR A O 1
ATOM 1106 N N . PHE A 1 143 ? 0.901 -5.291 11.082 1.00 98.19 143 PHE A N 1
ATOM 1107 C CA . PHE A 1 143 ? 1.560 -4.191 10.392 1.00 98.19 143 PHE A CA 1
ATOM 1108 C C . PHE A 1 143 ? 0.648 -2.955 10.321 1.00 98.19 143 PHE A C 1
ATOM 1110 O O . PHE A 1 143 ? 1.002 -1.904 10.864 1.00 98.19 143 PHE A O 1
ATOM 1117 N N . ALA A 1 144 ? -0.557 -3.087 9.759 1.00 98.12 144 ALA A N 1
ATOM 1118 C CA . ALA A 1 144 ? -1.509 -1.985 9.621 1.00 98.12 144 ALA A CA 1
ATOM 1119 C C . ALA A 1 144 ? -1.864 -1.361 10.981 1.00 98.12 144 ALA A C 1
ATOM 1121 O O . ALA A 1 144 ? -1.960 -0.138 11.125 1.00 98.12 144 ALA A O 1
ATOM 1122 N N . LEU A 1 145 ? -2.001 -2.196 12.015 1.00 97.19 145 LEU A N 1
ATOM 1123 C CA . LEU A 1 145 ? -2.197 -1.767 13.391 1.00 97.19 145 LEU A CA 1
ATOM 1124 C C . LEU A 1 145 ? -0.992 -0.980 13.909 1.00 97.19 145 LEU A C 1
ATOM 1126 O O . LEU A 1 145 ? -1.193 0.044 14.549 1.00 97.19 145 LEU A O 1
ATOM 1130 N N . SER A 1 146 ? 0.240 -1.419 13.672 1.00 96.25 146 SER A N 1
ATOM 1131 C CA . SER A 1 146 ? 1.429 -0.701 14.150 1.00 96.25 146 SER A CA 1
ATOM 1132 C C . SER A 1 146 ? 1.583 0.687 13.519 1.00 96.25 146 SER A C 1
ATOM 1134 O O . SER A 1 146 ? 1.970 1.628 14.210 1.00 96.25 146 SER A O 1
ATOM 1136 N N . GLU A 1 147 ? 1.184 0.828 12.254 1.00 96.56 147 GLU A N 1
ATOM 1137 C CA . GLU A 1 147 ? 1.316 2.067 11.482 1.00 96.56 147 GLU A CA 1
ATOM 1138 C C . GLU A 1 147 ? 0.113 3.011 11.616 1.00 96.56 147 GLU A C 1
ATOM 1140 O O . GLU A 1 147 ? 0.214 4.192 11.302 1.00 96.56 147 GLU A O 1
ATOM 1145 N N . THR A 1 148 ? -1.021 2.534 12.134 1.00 96.31 148 THR A N 1
ATOM 1146 C CA . THR A 1 148 ? -2.183 3.391 12.412 1.00 96.31 148 THR A CA 1
ATOM 1147 C C . THR A 1 148 ? -2.017 4.116 13.748 1.00 96.31 148 THR A C 1
ATOM 1149 O O . THR A 1 148 ? -1.921 3.475 14.803 1.00 96.31 148 THR A O 1
ATOM 1152 N N . SER A 1 149 ? -2.064 5.449 13.746 1.00 93.81 149 SER A N 1
ATOM 1153 C CA . SER A 1 149 ? -2.014 6.245 14.976 1.00 93.81 149 SER A CA 1
ATOM 1154 C C . SER A 1 149 ? -3.231 6.003 15.888 1.00 93.81 149 SER A C 1
ATOM 1156 O O . SER A 1 149 ? -4.283 5.519 15.466 1.00 93.81 149 SER A O 1
ATOM 1158 N N . GLY A 1 150 ? -3.101 6.330 17.178 1.00 92.31 150 GLY A N 1
ATOM 1159 C CA . GLY A 1 150 ? -4.214 6.235 18.135 1.00 92.31 150 GLY A CA 1
ATOM 1160 C C . GLY A 1 150 ? -5.330 7.259 17.891 1.00 92.31 150 GLY A C 1
ATOM 1161 O O . GLY A 1 150 ? -6.430 7.085 18.408 1.00 92.31 150 GLY A O 1
ATOM 1162 N N . GLU A 1 151 ? -5.053 8.301 17.103 1.00 92.38 151 GLU A N 1
ATOM 1163 C CA . GLU A 1 151 ? -6.029 9.319 16.703 1.00 92.38 151 GLU A CA 1
ATOM 1164 C C . GLU A 1 151 ? -6.893 8.867 15.523 1.00 92.38 151 GLU A C 1
ATOM 1166 O O . GLU A 1 151 ? -7.943 9.459 15.305 1.00 92.38 151 GLU A O 1
ATOM 1171 N N . PHE A 1 152 ? -6.498 7.789 14.830 1.00 93.19 152 PHE A N 1
ATOM 1172 C CA . PHE A 1 152 ? -7.227 7.212 13.698 1.00 93.19 152 PHE A CA 1
ATOM 1173 C C . PHE A 1 152 ? -7.437 8.227 12.568 1.00 93.19 152 PHE A C 1
ATOM 1175 O O . PHE A 1 152 ? -8.550 8.501 12.132 1.00 93.19 152 PHE A O 1
ATOM 1182 N N . GLU A 1 153 ? -6.323 8.813 12.136 1.00 91.12 153 GLU A N 1
ATOM 1183 C CA . GLU A 1 153 ? -6.240 9.786 11.044 1.00 91.12 153 GLU A CA 1
ATOM 1184 C C . GLU A 1 153 ? -6.812 9.278 9.711 1.00 91.12 153 GLU A C 1
ATOM 1186 O O . GLU A 1 153 ? -6.952 8.075 9.485 1.00 91.12 153 GLU A O 1
ATOM 1191 N N . GLU A 1 154 ? -7.135 10.203 8.810 1.00 86.12 154 GLU A N 1
ATOM 1192 C CA . GLU A 1 154 ? -7.587 9.860 7.461 1.00 86.12 154 GLU A CA 1
ATOM 1193 C C . GLU A 1 154 ? -6.540 9.041 6.701 1.00 86.12 154 GLU A C 1
ATOM 1195 O O . GLU A 1 154 ? -5.337 9.208 6.895 1.00 86.12 154 GLU A O 1
ATOM 1200 N N . ASN A 1 155 ? -7.016 8.156 5.821 1.00 82.38 155 ASN A N 1
ATOM 1201 C CA . ASN A 1 155 ? -6.178 7.266 5.015 1.00 82.38 155 ASN A CA 1
ATOM 1202 C C . ASN A 1 155 ? -5.211 6.408 5.848 1.00 82.38 155 ASN A C 1
ATOM 1204 O O . ASN A 1 155 ? -4.116 6.094 5.382 1.00 82.38 155 ASN A O 1
ATOM 1208 N N . ASN A 1 156 ? -5.603 6.014 7.066 1.00 93.12 156 ASN A N 1
ATOM 1209 C CA . ASN A 1 156 ? -4.788 5.119 7.882 1.00 93.12 156 ASN A CA 1
ATOM 1210 C C . ASN A 1 156 ? -4.810 3.663 7.374 1.00 93.12 156 ASN A C 1
ATOM 1212 O O . ASN A 1 156 ? -5.835 3.211 6.844 1.00 93.12 156 ASN A O 1
ATOM 1216 N N . PRO A 1 157 ? -3.725 2.894 7.600 1.00 97.00 157 PRO A N 1
ATOM 1217 C CA . PRO A 1 157 ? -3.596 1.540 7.065 1.00 97.00 157 PRO A CA 1
ATOM 1218 C C . PRO A 1 157 ? -4.693 0.565 7.480 1.00 97.00 157 PRO A C 1
ATOM 1220 O O . PRO A 1 157 ? -5.076 -0.299 6.693 1.00 97.00 157 PRO A O 1
ATOM 1223 N N . LEU A 1 158 ? -5.235 0.695 8.696 1.00 96.94 158 LEU A N 1
ATOM 1224 C CA . LEU A 1 158 ? -6.322 -0.174 9.149 1.00 96.94 158 LEU A 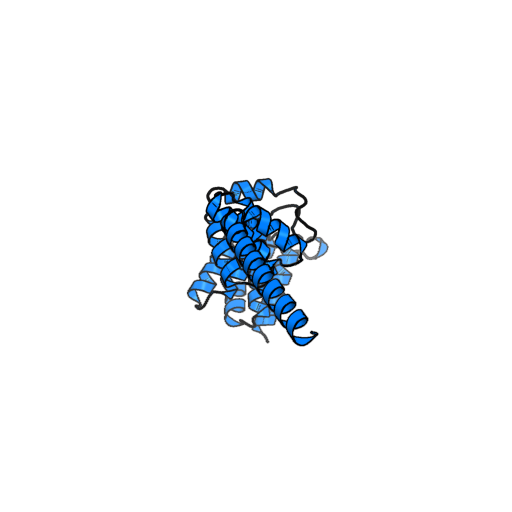CA 1
ATOM 1225 C C . LEU A 1 158 ? -7.627 0.055 8.388 1.00 96.94 158 LEU A C 1
ATOM 1227 O O . LEU A 1 158 ? -8.341 -0.912 8.138 1.00 96.94 158 LEU A O 1
ATOM 1231 N N . CYS A 1 159 ? -7.947 1.297 8.019 1.00 95.62 159 CYS A N 1
ATOM 1232 C CA . CYS A 1 159 ? -9.131 1.581 7.205 1.00 95.62 159 CYS A CA 1
ATOM 1233 C C . CYS A 1 159 ? -9.007 0.963 5.816 1.00 95.62 159 CYS A C 1
ATOM 1235 O O . CYS A 1 159 ? -9.939 0.308 5.357 1.00 95.62 159 CYS A O 1
ATOM 1237 N N . SER A 1 160 ? -7.849 1.138 5.179 1.00 96.62 160 SER A N 1
ATOM 1238 C CA . SER A 1 160 ? -7.574 0.591 3.848 1.00 96.62 160 SER A CA 1
ATOM 1239 C C . SER A 1 160 ? -7.626 -0.937 3.850 1.00 96.62 160 SER A C 1
ATOM 1241 O O . SER A 1 160 ? -8.270 -1.530 2.989 1.00 96.62 160 SER A O 1
ATOM 1243 N N . LEU A 1 161 ? -7.053 -1.573 4.878 1.00 98.38 161 LEU A N 1
ATOM 1244 C CA . LEU A 1 161 ? -7.130 -3.021 5.070 1.00 98.38 161 LEU A CA 1
ATOM 1245 C C . LEU A 1 161 ? -8.569 -3.510 5.295 1.00 98.38 161 LEU A C 1
ATOM 1247 O O . LEU A 1 161 ? -8.980 -4.503 4.702 1.00 98.38 161 LEU A O 1
ATOM 1251 N N . ALA A 1 162 ? -9.337 -2.822 6.146 1.00 98.00 162 ALA A N 1
ATOM 1252 C CA . ALA A 1 162 ? -10.732 -3.164 6.415 1.00 98.00 162 ALA A CA 1
ATOM 1253 C C . ALA A 1 162 ? -11.598 -3.064 5.151 1.00 98.00 162 ALA A C 1
ATOM 1255 O O . ALA A 1 162 ? -12.432 -3.937 4.914 1.00 98.00 162 ALA A O 1
ATOM 1256 N N . LEU A 1 163 ? -11.370 -2.033 4.332 1.00 97.19 163 LEU A N 1
ATOM 1257 C CA . LEU A 1 163 ? -12.037 -1.866 3.046 1.00 97.19 163 LEU A CA 1
ATOM 1258 C C . LEU A 1 163 ? -11.654 -2.978 2.069 1.00 97.19 163 LEU A C 1
ATOM 1260 O O . LEU A 1 163 ? -12.545 -3.623 1.531 1.00 97.19 163 LEU A O 1
ATOM 1264 N N . ALA A 1 164 ? -10.359 -3.258 1.904 1.00 97.44 164 ALA A N 1
ATOM 1265 C CA . ALA A 1 164 ? -9.887 -4.312 1.009 1.00 97.44 164 ALA A CA 1
ATOM 1266 C C . ALA A 1 164 ? -10.457 -5.694 1.381 1.00 97.44 164 ALA A C 1
ATOM 1268 O O . ALA A 1 164 ? -10.892 -6.439 0.506 1.00 97.44 164 ALA A O 1
ATOM 1269 N N . ALA A 1 165 ? -10.503 -6.022 2.677 1.00 98.00 165 ALA A N 1
ATOM 1270 C CA . ALA A 1 165 ? -11.082 -7.274 3.162 1.00 98.00 165 ALA A CA 1
ATOM 1271 C C . ALA A 1 165 ? -12.604 -7.347 2.944 1.00 98.00 165 ALA A C 1
ATOM 1273 O O . ALA A 1 165 ? -13.118 -8.382 2.519 1.00 98.00 165 ALA A O 1
ATOM 1274 N N . SER A 1 166 ? -13.315 -6.240 3.189 1.00 97.69 166 SER A N 1
ATOM 1275 C CA . SER A 1 166 ? -14.763 -6.139 2.968 1.00 97.69 166 SER A CA 1
ATOM 1276 C C . SER A 1 166 ? -15.115 -6.293 1.484 1.00 97.69 166 SER A C 1
ATOM 1278 O O . SER A 1 166 ? -15.950 -7.122 1.128 1.00 97.69 166 SER A O 1
ATOM 1280 N N . GLU A 1 167 ? -14.408 -5.593 0.591 1.00 96.44 167 GLU A N 1
ATOM 1281 C CA . GLU A 1 167 ? -14.604 -5.692 -0.863 1.00 96.44 167 GLU A CA 1
ATOM 1282 C C . GLU A 1 167 ? -14.260 -7.081 -1.422 1.00 96.44 167 GLU A C 1
ATOM 1284 O O . GLU A 1 167 ? -14.865 -7.525 -2.401 1.00 96.44 167 GLU A O 1
ATOM 1289 N N . ALA A 1 168 ? -13.320 -7.791 -0.792 1.00 96.44 168 ALA A N 1
ATOM 1290 C CA . ALA A 1 168 ? -12.994 -9.176 -1.122 1.00 96.44 168 ALA A CA 1
ATOM 1291 C C . ALA A 1 168 ? -14.035 -10.193 -0.610 1.00 96.44 168 ALA A C 1
ATOM 1293 O O . ALA A 1 168 ? -13.977 -11.362 -1.000 1.00 96.44 168 ALA A O 1
ATOM 1294 N N . GLY A 1 169 ? -14.983 -9.773 0.237 1.00 96.69 169 GLY A N 1
ATOM 1295 C CA . GLY A 1 169 ? -15.967 -10.652 0.871 1.00 96.69 169 GLY A CA 1
ATOM 1296 C C . GLY A 1 169 ? -15.356 -11.607 1.902 1.00 96.69 169 GLY A C 1
ATOM 1297 O O . GLY A 1 169 ? -15.845 -12.722 2.067 1.00 96.69 169 GLY A O 1
ATOM 1298 N N . ASP A 1 170 ? -14.263 -11.208 2.557 1.00 97.00 170 ASP A N 1
ATOM 1299 C CA . ASP A 1 170 ? -13.550 -12.018 3.551 1.00 97.00 170 ASP A CA 1
ATOM 1300 C C . ASP A 1 170 ? -14.117 -11.788 4.961 1.00 97.00 170 ASP A C 1
ATOM 1302 O O . ASP A 1 170 ? -13.498 -11.159 5.826 1.00 97.00 170 ASP A O 1
ATOM 1306 N N . ASP A 1 171 ? -15.328 -12.296 5.193 1.00 96.81 171 ASP A N 1
ATOM 1307 C CA . ASP A 1 171 ? -16.093 -12.135 6.435 1.00 96.81 171 ASP A CA 1
ATOM 1308 C C . ASP A 1 171 ? -15.310 -12.597 7.678 1.00 96.81 171 ASP A C 1
ATOM 1310 O O . ASP A 1 171 ? -15.317 -11.941 8.728 1.00 96.81 171 ASP A O 1
ATOM 1314 N N . ALA A 1 172 ? -14.570 -13.703 7.554 1.00 96.94 172 ALA A N 1
ATOM 1315 C CA . ALA A 1 172 ? -13.758 -14.259 8.630 1.00 96.94 172 ALA A CA 1
ATOM 1316 C C . ALA A 1 172 ? -12.624 -13.307 9.043 1.00 96.94 172 ALA A C 1
ATOM 1318 O O . ALA A 1 172 ? -12.387 -13.087 10.243 1.00 96.94 172 ALA A O 1
ATOM 1319 N N . PHE A 1 173 ? -11.935 -12.707 8.071 1.00 98.00 173 PHE A N 1
ATOM 1320 C CA . PHE A 1 173 ? -10.882 -11.745 8.357 1.00 98.00 173 PHE A CA 1
ATOM 1321 C C . PHE A 1 173 ? -11.447 -10.396 8.818 1.00 98.00 173 PHE A C 1
ATOM 1323 O O . PHE A 1 173 ? -10.962 -9.852 9.813 1.00 98.00 173 PHE A O 1
ATOM 1330 N N . CYS A 1 174 ? -12.538 -9.908 8.220 1.00 98.19 174 CYS A N 1
ATOM 1331 C CA . CYS A 1 174 ? -13.255 -8.717 8.690 1.00 98.19 174 CYS A CA 1
ATOM 1332 C C . CYS A 1 174 ? -13.659 -8.843 10.165 1.00 98.19 174 CYS A C 1
ATOM 1334 O O . CYS A 1 174 ? -13.423 -7.931 10.965 1.00 98.19 174 CYS A O 1
ATOM 1336 N N . LYS A 1 175 ? -14.178 -10.007 10.572 1.00 97.88 175 LYS A N 1
ATOM 1337 C CA . LYS A 1 175 ? -14.486 -10.298 11.976 1.00 97.88 175 LYS A CA 1
ATOM 1338 C C . LYS A 1 175 ? -13.249 -10.219 12.868 1.00 97.88 175 LYS A C 1
ATOM 1340 O O . LYS A 1 175 ? -13.321 -9.673 13.970 1.00 97.88 175 LYS A O 1
ATOM 1345 N N . THR A 1 176 ? -12.118 -10.739 12.399 1.00 96.81 176 THR A N 1
ATOM 1346 C CA . THR A 1 176 ? -10.844 -10.687 13.128 1.00 96.81 176 THR A CA 1
ATOM 1347 C C . THR A 1 176 ? -10.387 -9.243 13.347 1.00 96.81 176 THR A C 1
ATOM 1349 O O . THR A 1 176 ? -10.065 -8.870 14.480 1.00 96.81 176 THR A O 1
ATOM 1352 N N . ILE A 1 177 ? -10.430 -8.404 12.307 1.00 97.62 177 ILE A N 1
ATOM 1353 C CA . ILE A 1 177 ? -10.106 -6.971 12.403 1.00 97.62 177 ILE A CA 1
ATOM 1354 C C . ILE A 1 177 ? -11.034 -6.290 13.418 1.00 97.62 177 ILE A C 1
ATOM 1356 O O . ILE A 1 177 ? -10.560 -5.645 14.358 1.00 97.62 177 ILE A O 1
ATOM 1360 N N . LEU A 1 178 ? -12.350 -6.484 13.280 1.00 97.31 178 LEU A N 1
ATOM 1361 C CA . LEU A 1 178 ? -13.373 -5.881 14.136 1.00 97.31 178 LEU A CA 1
ATOM 1362 C C . LEU A 1 178 ? -13.167 -6.219 15.618 1.00 97.31 178 LEU A C 1
ATOM 1364 O O . LEU A 1 178 ? -13.190 -5.340 16.488 1.00 97.31 178 LEU A O 1
ATOM 1368 N N . GLU A 1 179 ? -12.968 -7.501 15.924 1.00 96.31 179 GLU A N 1
ATOM 1369 C CA . GLU A 1 179 ? -12.761 -7.961 17.293 1.00 96.31 179 GLU A CA 1
ATOM 1370 C C . GLU A 1 179 ? -11.493 -7.378 17.915 1.00 96.31 179 GLU A C 1
ATOM 1372 O O . GLU A 1 179 ? -11.503 -7.023 19.100 1.00 96.31 179 GLU A O 1
ATOM 1377 N N . ASN A 1 180 ? -10.412 -7.274 17.142 1.00 94.75 180 ASN A N 1
ATOM 1378 C CA . ASN A 1 180 ? -9.153 -6.743 17.642 1.00 94.75 180 ASN A CA 1
ATOM 1379 C C . ASN A 1 180 ? -9.213 -5.221 17.819 1.00 94.75 180 ASN A C 1
ATOM 1381 O O . ASN A 1 180 ? -8.830 -4.728 18.883 1.00 94.75 180 ASN A O 1
ATOM 1385 N N . MET A 1 181 ? -9.795 -4.476 16.873 1.00 94.12 181 MET A N 1
ATOM 1386 C CA . MET A 1 181 ? -9.994 -3.026 17.002 1.00 94.12 181 MET A CA 1
ATOM 1387 C C . MET A 1 181 ? -10.758 -2.667 18.281 1.00 94.12 181 MET A C 1
ATOM 1389 O O . MET A 1 181 ? -10.369 -1.745 19.001 1.00 94.12 181 MET A O 1
ATOM 1393 N N . ARG A 1 182 ? -11.800 -3.436 18.623 1.00 93.88 182 ARG A N 1
ATOM 1394 C CA . ARG A 1 182 ? -12.604 -3.243 19.844 1.00 93.88 182 ARG A CA 1
ATOM 1395 C C . ARG A 1 182 ? -11.835 -3.484 21.143 1.00 93.88 182 ARG A C 1
ATOM 1397 O O . ARG A 1 182 ? -12.197 -2.908 22.169 1.00 93.88 182 ARG A O 1
ATOM 1404 N N . LYS A 1 183 ? -10.798 -4.323 21.116 1.00 94.31 183 LYS A N 1
ATOM 1405 C CA . LYS A 1 183 ? -9.983 -4.687 22.288 1.00 94.31 183 LYS A CA 1
ATOM 1406 C C . LYS A 1 183 ? -8.721 -3.831 22.412 1.00 94.31 183 LYS A C 1
ATOM 1408 O O . LYS A 1 183 ? -8.205 -3.682 23.519 1.00 94.31 183 LYS A O 1
ATOM 1413 N N . GLU A 1 184 ? -8.240 -3.258 21.310 1.00 95.06 184 GLU A N 1
ATOM 1414 C CA . GLU A 1 184 ? -6.940 -2.595 21.271 1.00 95.06 184 GLU A CA 1
ATOM 1415 C C . GLU A 1 184 ? -6.894 -1.339 22.148 1.00 95.06 184 GLU A C 1
ATOM 1417 O O . GLU A 1 184 ? -7.689 -0.411 21.974 1.00 95.06 184 GLU A O 1
ATOM 1422 N N . GLN A 1 185 ? -5.932 -1.269 23.071 1.00 95.06 185 GLN A N 1
ATOM 1423 C CA . GLN A 1 185 ? -5.894 -0.214 24.089 1.00 95.06 185 GLN A CA 1
ATOM 1424 C C . GLN A 1 185 ? -5.653 1.172 23.495 1.00 95.06 185 GLN A C 1
ATOM 1426 O O . GLN A 1 185 ? -6.171 2.159 24.024 1.00 95.06 185 GLN A O 1
ATOM 1431 N N . LYS A 1 186 ? -4.917 1.253 22.382 1.00 95.00 186 LYS A N 1
ATOM 1432 C CA . LYS A 1 186 ? -4.594 2.528 21.728 1.00 95.00 186 LYS A CA 1
ATOM 1433 C C . LYS A 1 186 ? -5.837 3.294 21.249 1.00 95.00 186 LYS A C 1
ATOM 1435 O O . LYS A 1 186 ? -5.783 4.507 21.111 1.00 95.00 186 LYS A O 1
ATOM 1440 N N . PHE A 1 187 ? -6.969 2.605 21.081 1.00 96.06 187 PHE A N 1
ATOM 1441 C CA . PHE A 1 187 ? -8.251 3.190 20.680 1.00 96.06 187 PHE A CA 1
ATOM 1442 C C . PHE A 1 187 ? -9.215 3.444 21.853 1.00 96.06 187 PHE A C 1
ATOM 1444 O O . PHE A 1 187 ? -10.366 3.824 21.643 1.00 96.06 187 PHE A O 1
ATOM 1451 N N . ASN A 1 188 ? -8.778 3.272 23.108 1.00 95.25 188 ASN A N 1
ATOM 1452 C CA . ASN A 1 188 ? -9.616 3.547 24.283 1.00 95.25 188 ASN A CA 1
ATOM 1453 C C . ASN A 1 188 ? -10.100 5.0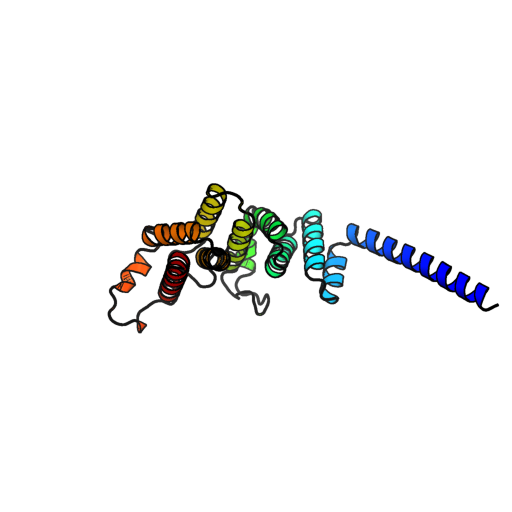05 24.334 1.00 95.25 188 ASN A C 1
ATOM 1455 O O . ASN A 1 188 ? -11.243 5.247 24.714 1.00 95.25 188 ASN A O 1
ATOM 1459 N N . ALA A 1 189 ? -9.248 5.960 23.945 1.00 94.50 189 ALA A N 1
ATOM 1460 C CA . ALA A 1 189 ? -9.603 7.379 23.921 1.00 94.50 189 ALA A CA 1
ATOM 1461 C C . ALA A 1 189 ? -10.699 7.682 22.888 1.00 94.50 189 ALA A C 1
ATOM 1463 O O . ALA A 1 189 ? -11.625 8.428 23.191 1.00 94.50 189 ALA A O 1
ATOM 1464 N N . LEU A 1 190 ? -10.636 7.053 21.709 1.00 94.94 190 LEU A N 1
ATOM 1465 C CA . LEU A 1 190 ? -11.687 7.141 20.692 1.00 94.94 190 LEU A CA 1
ATOM 1466 C C . LEU A 1 190 ? -12.996 6.559 21.224 1.00 94.94 190 LEU A C 1
ATOM 1468 O O . LEU A 1 190 ? -14.011 7.240 21.254 1.00 94.94 190 LEU A O 1
ATOM 1472 N N . ARG A 1 191 ? -12.964 5.333 21.757 1.00 94.56 191 ARG A N 1
ATOM 1473 C CA . ARG A 1 191 ? -14.167 4.685 22.303 1.00 94.56 191 ARG A CA 1
ATOM 1474 C C . ARG A 1 191 ? -14.802 5.446 23.464 1.00 94.56 191 ARG A C 1
ATOM 1476 O O . ARG A 1 191 ? -16.015 5.361 23.629 1.00 94.56 191 ARG A O 1
ATOM 1483 N N . ALA A 1 192 ? -14.031 6.187 24.258 1.00 94.44 192 ALA A N 1
ATOM 1484 C CA . ALA A 1 192 ? -14.578 7.012 25.334 1.00 94.44 192 ALA A CA 1
ATOM 1485 C C . ALA A 1 192 ? -15.517 8.120 24.818 1.00 94.44 192 ALA A C 1
ATOM 1487 O O . ALA A 1 192 ? -16.416 8.526 25.552 1.00 94.44 192 ALA A O 1
ATOM 1488 N N . GLN A 1 193 ? -15.366 8.551 23.559 1.00 94.56 193 GLN A N 1
ATOM 1489 C CA . GLN A 1 193 ? -16.249 9.539 22.932 1.00 94.56 193 GLN A CA 1
ATOM 1490 C C . GLN A 1 193 ? -17.674 9.007 22.717 1.00 94.56 193 GLN A C 1
ATOM 1492 O O . GLN A 1 193 ? -18.604 9.799 22.638 1.00 94.56 193 GLN A O 1
ATOM 1497 N N . SER A 1 194 ? -17.894 7.682 22.735 1.00 91.38 194 SER A N 1
ATOM 1498 C CA . SER A 1 194 ? -19.248 7.089 22.720 1.00 91.38 194 SER A CA 1
ATOM 1499 C C . SER A 1 194 ? -20.131 7.523 23.897 1.00 91.38 194 SER A C 1
ATOM 1501 O O . SER A 1 194 ? -21.347 7.361 23.842 1.00 91.38 194 SER A O 1
ATOM 1503 N N . ALA A 1 195 ? -19.531 8.058 24.965 1.00 93.19 195 ALA A N 1
ATOM 1504 C CA . ALA A 1 195 ? -20.251 8.592 26.114 1.00 93.19 195 ALA A CA 1
ATOM 1505 C C . ALA A 1 195 ? -20.716 10.047 25.926 1.00 93.19 195 ALA A C 1
ATOM 1507 O O . ALA A 1 195 ? -21.428 10.552 26.795 1.00 93.19 195 ALA A O 1
ATOM 1508 N N . PHE A 1 196 ? -20.304 10.737 24.856 1.00 92.12 196 PHE A N 1
ATOM 1509 C CA . PHE A 1 196 ? -20.786 12.089 24.582 1.00 92.12 196 PHE A CA 1
ATOM 1510 C C . PHE A 1 196 ? -22.229 12.034 24.078 1.00 92.12 196 PHE A C 1
ATOM 1512 O O . PHE A 1 196 ? -22.582 11.191 23.255 1.00 92.12 196 PHE A O 1
ATOM 1519 N N . GLU A 1 197 ? -23.061 12.936 24.596 1.00 88.38 197 GLU A N 1
ATOM 1520 C CA . GLU A 1 197 ? -24.477 13.037 24.221 1.00 88.38 197 GLU A CA 1
ATOM 1521 C C . GLU A 1 197 ? -24.675 13.774 22.885 1.00 88.38 197 GLU A C 1
ATOM 1523 O O . GLU A 1 197 ? -25.713 13.616 22.246 1.00 88.38 197 GLU A O 1
ATOM 1528 N N . ASP A 1 198 ? -23.686 14.570 22.469 1.00 90.25 198 ASP A N 1
ATOM 1529 C CA . ASP A 1 198 ? -23.699 15.363 21.242 1.00 90.25 198 ASP A CA 1
ATOM 1530 C C . ASP A 1 198 ? -22.635 14.844 20.261 1.00 90.25 198 ASP A C 1
ATOM 1532 O O . ASP A 1 198 ? -21.433 14.941 20.507 1.00 90.25 198 ASP A O 1
ATOM 1536 N N . GLU A 1 199 ? -23.079 14.305 19.123 1.00 87.94 199 GLU A N 1
ATOM 1537 C CA . GLU A 1 199 ? -22.200 13.798 18.059 1.00 87.94 199 GLU A CA 1
ATOM 1538 C C . GLU A 1 199 ? -21.330 14.897 17.421 1.00 87.94 199 GLU A C 1
ATOM 1540 O O . GLU A 1 199 ? -20.307 14.599 16.802 1.00 87.94 199 GLU A O 1
ATOM 1545 N N . SER A 1 200 ? -21.689 16.178 17.573 1.00 89.44 200 SER A N 1
ATOM 1546 C CA . SER A 1 200 ? -20.851 17.288 17.105 1.00 89.44 200 SER A CA 1
ATOM 1547 C C . SER A 1 200 ? -19.548 17.433 17.898 1.00 89.44 200 SER A C 1
ATOM 1549 O O . SER A 1 200 ? -18.611 18.068 17.412 1.00 89.44 200 SER A O 1
ATOM 1551 N N . GLU A 1 201 ? -19.454 16.796 19.070 1.00 90.75 201 GLU A N 1
ATOM 1552 C CA . GLU A 1 201 ? -18.233 16.713 19.875 1.00 90.75 201 GLU A CA 1
ATOM 1553 C C . GLU A 1 201 ? -17.281 15.596 19.410 1.00 90.75 201 GLU A C 1
ATOM 1555 O O . GLU A 1 201 ? -16.153 15.508 19.899 1.00 90.75 201 GLU A O 1
ATOM 1560 N N . TYR A 1 202 ? -17.698 14.745 18.463 1.00 94.44 202 TYR A N 1
ATOM 1561 C CA . TYR A 1 202 ? -16.855 13.670 17.945 1.00 94.44 202 TYR A CA 1
ATOM 1562 C C . TYR A 1 202 ? -15.691 14.219 17.129 1.00 94.44 202 TYR A C 1
ATOM 1564 O O . TYR A 1 202 ? -15.870 15.014 16.201 1.00 94.44 202 TYR A O 1
ATOM 1572 N N . THR A 1 203 ? -14.489 13.726 17.425 1.00 95.44 203 THR A N 1
ATOM 1573 C CA . THR A 1 203 ? -13.324 13.981 16.578 1.00 95.44 203 THR A CA 1
ATOM 1574 C C . THR A 1 203 ? -13.507 13.309 15.218 1.00 95.44 203 THR A C 1
ATOM 1576 O O . THR A 1 203 ? -14.145 12.260 15.117 1.00 95.44 203 THR A O 1
ATOM 1579 N N . GLU A 1 204 ? -12.904 13.868 14.167 1.00 93.69 204 GLU A N 1
ATOM 1580 C CA . GLU A 1 204 ? -12.951 13.256 12.828 1.00 93.69 204 GLU A CA 1
ATOM 1581 C C . GLU A 1 204 ? -12.416 11.819 12.841 1.00 93.69 204 GLU A C 1
ATOM 1583 O O . GLU A 1 204 ? -13.047 10.916 12.296 1.00 93.69 204 GLU A O 1
ATOM 1588 N N . GLY A 1 205 ? -11.335 11.567 13.583 1.00 94.38 205 GLY A N 1
ATOM 1589 C CA . GLY A 1 205 ? -10.809 10.215 13.751 1.00 94.38 205 GLY A CA 1
ATOM 1590 C C . GLY A 1 205 ? -11.777 9.246 14.439 1.00 94.38 205 GLY A C 1
ATOM 1591 O O . GLY A 1 205 ? -11.824 8.069 14.087 1.00 94.38 205 GLY A O 1
ATOM 1592 N N . TYR A 1 206 ? -12.620 9.713 15.368 1.00 96.00 206 TYR A N 1
ATOM 1593 C CA . TYR A 1 206 ? -13.646 8.852 15.964 1.00 96.00 206 TYR A CA 1
ATOM 1594 C C . TYR A 1 206 ? -14.794 8.565 14.993 1.00 96.00 206 TYR A C 1
ATOM 1596 O O . TYR A 1 206 ? -15.252 7.426 14.921 1.00 96.00 206 TYR A O 1
ATOM 1604 N N . LYS A 1 207 ? -15.213 9.551 14.190 1.00 95.62 207 LYS A N 1
ATOM 1605 C CA . LYS A 1 207 ? -16.197 9.333 13.116 1.00 95.62 207 LYS A CA 1
ATOM 1606 C C . LYS A 1 207 ? -15.685 8.315 12.098 1.00 95.62 207 LYS A C 1
ATOM 1608 O O . LYS A 1 207 ? -16.420 7.407 11.718 1.00 95.62 207 LYS A O 1
ATOM 1613 N N . LEU A 1 208 ? -14.415 8.424 11.705 1.00 95.44 208 LEU A N 1
ATOM 1614 C CA . LEU A 1 208 ? -13.776 7.463 10.810 1.00 95.44 208 LEU A CA 1
ATOM 1615 C C . LEU A 1 208 ? -13.680 6.076 11.457 1.00 95.44 208 LEU A C 1
ATOM 1617 O O . LEU A 1 208 ? -14.014 5.084 10.818 1.00 95.44 208 LEU A O 1
ATOM 1621 N N . TYR A 1 209 ? -13.306 6.002 12.737 1.00 96.38 209 TYR A N 1
ATOM 1622 C CA . TYR A 1 209 ? -13.299 4.753 13.500 1.00 96.38 209 TYR A CA 1
ATOM 1623 C C . TYR A 1 209 ? -14.678 4.085 13.509 1.00 96.38 209 TYR A C 1
ATOM 1625 O O . TYR A 1 209 ? -14.764 2.889 13.244 1.00 96.38 209 TYR A O 1
ATOM 1633 N N . LEU A 1 210 ? -15.755 4.835 13.768 1.00 95.69 210 LEU A N 1
ATOM 1634 C CA . LEU A 1 210 ? -17.121 4.307 13.728 1.00 95.69 210 LEU A CA 1
ATOM 1635 C C . LEU A 1 210 ? -17.492 3.796 12.338 1.00 95.69 210 LEU A C 1
ATOM 1637 O O . LEU A 1 210 ? -17.946 2.664 12.225 1.00 95.69 210 LEU A O 1
ATOM 1641 N N . LYS A 1 211 ? -17.210 4.570 11.287 1.00 96.19 211 LYS A N 1
ATOM 1642 C CA . LYS A 1 211 ? -17.471 4.159 9.903 1.00 96.19 211 LYS A CA 1
ATOM 1643 C C . LYS A 1 211 ? -16.740 2.863 9.532 1.00 96.19 211 LYS A C 1
ATOM 1645 O O . LYS A 1 211 ? -17.310 2.004 8.869 1.00 96.19 211 LYS A O 1
ATOM 1650 N N . THR A 1 212 ? -15.495 2.695 9.977 1.00 96.69 212 THR A N 1
ATOM 1651 C CA . THR A 1 212 ? -14.736 1.454 9.757 1.00 96.69 212 THR A CA 1
ATOM 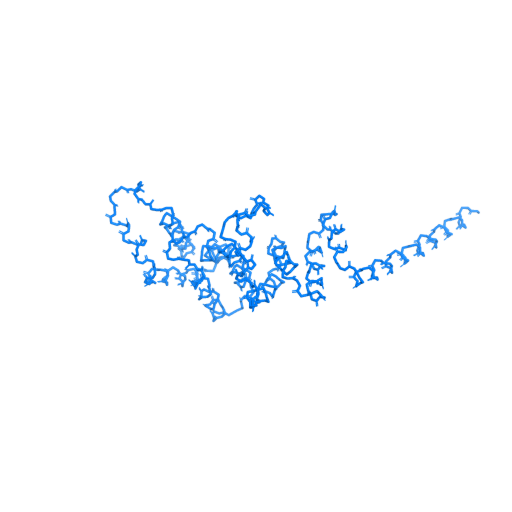1652 C C . THR A 1 212 ? -15.326 0.282 10.541 1.00 96.69 212 THR A C 1
ATOM 1654 O O . THR A 1 212 ? -15.377 -0.831 10.029 1.00 96.69 212 THR A O 1
ATOM 1657 N N . ILE A 1 213 ? -15.803 0.512 11.768 1.00 96.56 213 ILE A N 1
ATOM 1658 C CA . ILE A 1 213 ? -16.510 -0.512 12.550 1.00 96.56 213 ILE A CA 1
ATOM 1659 C C . ILE A 1 213 ? -17.811 -0.926 11.853 1.00 96.56 213 ILE A C 1
ATOM 1661 O O . ILE A 1 213 ? -18.044 -2.122 11.722 1.00 96.56 213 ILE A O 1
ATOM 1665 N N . GLU A 1 214 ? -18.614 0.030 11.383 1.00 96.62 214 GLU A N 1
ATOM 1666 C CA . GLU A 1 214 ? -19.865 -0.224 10.654 1.00 96.62 214 GLU A CA 1
ATOM 1667 C C . GLU A 1 214 ? -19.613 -1.041 9.383 1.00 96.62 214 GLU A C 1
ATOM 1669 O O . GLU A 1 214 ? -20.244 -2.077 9.194 1.00 96.62 214 GLU A O 1
ATOM 1674 N N . LEU A 1 215 ? -18.620 -0.652 8.576 1.00 97.06 215 LEU A N 1
ATOM 1675 C CA . LEU A 1 215 ? -18.207 -1.390 7.376 1.00 97.06 215 LEU A CA 1
ATOM 1676 C C . LEU A 1 215 ? -17.868 -2.857 7.679 1.00 97.06 215 LEU A C 1
ATOM 1678 O O . LEU A 1 215 ? -18.259 -3.764 6.945 1.00 97.06 215 LEU A O 1
ATOM 1682 N N . LEU A 1 216 ? -17.121 -3.097 8.757 1.00 97.06 216 LEU A N 1
ATOM 1683 C CA . LEU A 1 216 ? -16.745 -4.448 9.167 1.00 97.06 216 LEU A CA 1
ATOM 1684 C C . LEU A 1 216 ? -17.940 -5.231 9.722 1.00 97.06 216 LEU A C 1
ATOM 1686 O O . LEU A 1 216 ? -18.013 -6.441 9.535 1.00 97.06 216 LEU A O 1
ATOM 1690 N N . GLU A 1 217 ? -18.868 -4.577 10.419 1.00 96.94 217 GLU A N 1
ATOM 1691 C CA . GLU A 1 217 ? -20.095 -5.220 10.889 1.00 96.94 217 GLU A CA 1
ATOM 1692 C C . GLU A 1 217 ? -21.012 -5.613 9.735 1.00 96.94 217 GLU A C 1
ATOM 1694 O O . GLU A 1 217 ? -21.579 -6.703 9.776 1.00 96.94 217 GLU A O 1
ATOM 1699 N N . GLU A 1 218 ? -21.147 -4.769 8.716 1.00 96.06 218 GLU A N 1
ATOM 1700 C CA . GLU A 1 218 ? -21.893 -5.095 7.500 1.00 96.06 218 GLU A CA 1
ATOM 1701 C C . GLU A 1 218 ? -21.285 -6.326 6.820 1.00 96.06 218 GLU A C 1
ATOM 1703 O O . GLU A 1 218 ? -21.980 -7.326 6.663 1.00 96.06 218 GLU A O 1
ATOM 1708 N N . ALA A 1 219 ? -19.971 -6.325 6.572 1.00 94.69 219 ALA A N 1
ATOM 1709 C CA . ALA A 1 219 ? -19.269 -7.443 5.931 1.00 94.69 219 ALA A CA 1
ATOM 1710 C C . ALA A 1 219 ? -19.386 -8.783 6.687 1.00 94.69 219 ALA A C 1
ATOM 1712 O O . ALA A 1 219 ? -19.349 -9.845 6.078 1.00 94.69 219 ALA A O 1
ATOM 1713 N N . VAL A 1 220 ? -19.518 -8.757 8.018 1.00 94.06 220 VAL A N 1
ATOM 1714 C CA . VAL A 1 220 ? -19.645 -9.972 8.849 1.00 94.06 220 VAL A CA 1
ATOM 1715 C C . VAL A 1 220 ? -21.081 -10.514 8.891 1.00 94.06 220 VAL A C 1
ATOM 1717 O O . VAL A 1 220 ? -21.293 -11.665 9.278 1.00 94.06 220 VAL A O 1
ATOM 1720 N N . ASN A 1 221 ? -22.076 -9.688 8.563 1.00 89.44 221 ASN A N 1
ATOM 1721 C CA . ASN A 1 221 ? -23.493 -10.043 8.657 1.00 89.44 221 ASN A CA 1
ATOM 1722 C C . ASN A 1 221 ? -24.151 -10.362 7.299 1.00 89.44 221 ASN A C 1
ATOM 1724 O O . ASN A 1 221 ? -25.315 -10.779 7.303 1.00 89.44 221 ASN A O 1
ATOM 1728 N N . GLU A 1 222 ? -23.449 -10.156 6.182 1.00 71.69 222 GLU A N 1
ATOM 1729 C CA . GLU A 1 222 ? -23.865 -10.557 4.824 1.00 71.69 222 GLU A CA 1
ATOM 1730 C C . GLU A 1 222 ? -23.630 -12.051 4.540 1.00 71.69 222 GLU A C 1
ATOM 1732 O O . GLU A 1 222 ? -24.511 -12.655 3.875 1.00 71.69 222 GLU A O 1
#

Sequence (222 aa):
MRKIVFKTIFITLGVVLILAISAFGILSFAAPKAMMSFTSSLGLDAISGDYAYQEYRRSGDIEYLARAFEIAAFEGRSDAAAERFEELYEN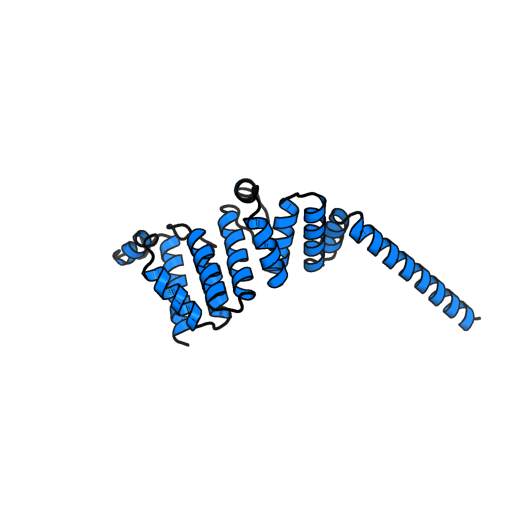EGFSDYCKAQDGVELGEDIPENNYRSYACSLGASALYAVAETDDEKLEVYTFALSETSGEFEENNPLCSLALAASEAGDDAFCKTILENMRKEQKFNALRAQSAFEDESEYTEGYKLYLKTIELLEEAVNE

Secondary structure (DSSP, 8-state):
-HHHHHHHHHHHHHHHHHHHHHHHHHHHHH-HHHHHHHHHHTT-HHHHHHHHHHHHHHH--HHHHHHHHHHHHHTT-HHHHHHHHHHHHT-TTHHHHHHHHTT----TTS-SS-HHHHHHHHHHHHHHHH--SHHHHHHHHHHHHHHS-TT--TT-HHHHHHHHHHHTT-HHHHHHHHHHHHH-GGGHHHHHGGG-S-GGG--HHHHHHHHHHHHHHHHHH-

Organism: NCBI:txid2838602

pLDDT: mean 93.19, std 6.48, range [57.62, 98.62]

Foldseek 3Di:
DVVVVVVVVVVVVVVVVVVVVVVVVVCVLPPLVVVLVVCVVVVNLLSSLVSLVNVCVVPVDLVSLLSSLVSCLVVVVLVSNQVSLVVLVPDPCNVVVQVVQQCPCPDPPQDNHDNVQQSLQSNLLSQCVPDPDPVSNVVSLVSLVVQQALLQDPSRNLLSNLVSCLVVLVLVSLVVSLVCLVVPPSNVVLVVCVPDPDPVPHDPNSVSVVVSNVSSVVSNVD